Protein AF-A0AAD2FP08-F1 (afdb_monomer)

Solvent-accessible surface area (backbone atoms only — not comparable to full-atom values): 17190 Å² total; per-residue (Å²): 132,60,76,60,66,92,88,64,50,78,71,54,50,56,54,50,53,45,33,55,63,68,29,86,57,51,94,76,68,94,72,72,86,69,57,79,75,54,50,56,55,57,52,51,64,57,52,68,49,68,78,62,69,84,45,69,68,59,55,55,53,50,50,55,50,42,49,53,53,25,52,49,50,19,44,52,37,42,45,56,58,40,49,77,70,70,50,53,68,72,58,42,53,48,38,65,74,67,24,44,58,52,52,47,52,53,50,36,51,51,37,53,52,49,52,53,50,50,36,51,54,41,37,66,77,48,70,88,46,61,82,91,23,74,29,45,50,49,48,50,56,54,49,51,55,52,48,50,47,54,75,72,33,93,43,71,69,53,30,52,53,50,52,31,51,53,39,52,52,37,53,74,54,70,64,65,50,70,68,51,54,48,54,50,49,50,54,51,47,49,54,51,47,55,61,54,58,72,71,68,82,79,88,80,90,80,85,86,86,81,85,89,80,93,82,74,77,57,82,80,44,54,11,86,42,48,64,40,51,68,66,28,61,76,67,74,40,61,38,44,54,85,54,35,97,50,52,94,47,55,50,72,55,19,38,54,48,49,55,52,42,54,50,52,41,69,76,39,77,86,57,58,65,70,58,47,48,52,56,54,52,58,68,65,74,50,79,84,80,79,90,129

Secondary structure (DSSP, 8-state):
--SS-TT--HHHHHHHHHHHH--TTSSS--SS---HHHHHHHHHHHHGGGGSTT-HHHHHHHHHHHHHHHHHHHHHHHHHHHHTTT--HHHHHHHHHH-HHHHHHHHHHHHHHHHHHHHHHHHHHTTT-STT-HHHHHHHHHHHHHHHHHHT-SSHHHHHHHHHHHHHHHHHTTT--HHHHHHHHHHHHHHHHHHHHTT------------------TTSSPPTTT--SHHHHHTT--SSSSS-TTTTS-HHHHHHHHHHHHHHHHH-TTS-HHHHHHHHHHHHHS------

Radius of gyration: 32.31 Å; Cα contacts (8 Å, |Δi|>4): 193; chains: 1; bounding box: 76×58×92 Å

pLDDT: mean 72.29, std 19.3, range [31.36, 96.44]

Structure (mmCIF, N/CA/C/O backbone):
data_AF-A0AAD2FP08-F1
#
_entry.id   AF-A0AAD2FP08-F1
#
loop_
_atom_site.group_PDB
_atom_site.id
_atom_site.type_symbol
_atom_site.label_atom_id
_atom_site.label_alt_id
_atom_site.label_comp_id
_atom_site.label_asym_id
_atom_site.label_entity_id
_atom_site.label_seq_id
_atom_site.pdbx_PDB_ins_code
_atom_site.Cartn_x
_atom_site.Cartn_y
_atom_site.Cartn_z
_atom_site.occupancy
_atom_site.B_iso_or_equiv
_atom_site.auth_seq_id
_atom_site.auth_comp_id
_atom_site.auth_asym_id
_atom_site.auth_atom_id
_atom_site.pdbx_PDB_model_num
ATOM 1 N N . MET A 1 1 ? -22.232 -7.309 9.998 1.00 49.59 1 MET A N 1
ATOM 2 C CA . MET A 1 1 ? -20.976 -7.385 10.774 1.00 49.59 1 MET A CA 1
ATOM 3 C C . MET A 1 1 ? -20.927 -6.149 11.651 1.00 49.59 1 MET A C 1
ATOM 5 O O . MET A 1 1 ? -20.941 -5.054 11.101 1.00 49.59 1 MET A O 1
ATOM 9 N N . ALA A 1 2 ? -21.022 -6.311 12.971 1.00 55.03 2 ALA A N 1
ATOM 10 C CA . ALA A 1 2 ? -21.074 -5.177 13.888 1.00 55.03 2 ALA A CA 1
ATOM 11 C C . ALA A 1 2 ? -19.715 -4.460 13.910 1.00 55.03 2 ALA A C 1
ATOM 13 O O . ALA A 1 2 ? -18.667 -5.105 13.915 1.00 55.03 2 ALA A O 1
ATOM 14 N N . LEU A 1 3 ? -19.735 -3.127 13.855 1.00 63.62 3 LEU A N 1
ATOM 15 C CA . LEU A 1 3 ? -18.518 -2.310 13.871 1.00 63.62 3 LEU A CA 1
ATOM 16 C C . LEU A 1 3 ? -17.869 -2.276 15.266 1.00 63.62 3 LEU A C 1
ATOM 18 O O . LEU A 1 3 ? -16.660 -2.103 15.355 1.00 63.62 3 LEU A O 1
ATOM 22 N N . GLY A 1 4 ? -18.649 -2.500 16.324 1.00 66.88 4 GLY A N 1
ATOM 23 C CA . GLY A 1 4 ? -18.201 -2.605 17.712 1.00 66.88 4 GLY A CA 1
ATOM 24 C C . GLY A 1 4 ? -18.914 -3.747 18.451 1.00 66.88 4 GLY A C 1
ATOM 25 O O . GLY A 1 4 ? -19.866 -4.309 17.900 1.00 66.88 4 GLY A O 1
ATOM 26 N N . PRO A 1 5 ? -18.469 -4.099 19.671 1.00 72.12 5 PRO A N 1
ATOM 27 C CA . PRO A 1 5 ? -19.163 -5.047 20.542 1.00 72.12 5 PRO A CA 1
ATOM 28 C C . PRO A 1 5 ? -20.600 -4.594 20.851 1.00 72.12 5 PRO A C 1
ATOM 30 O O . PRO A 1 5 ? -20.913 -3.399 20.822 1.00 72.12 5 PRO A O 1
ATOM 33 N N . GLU A 1 6 ? -21.485 -5.549 21.144 1.00 74.88 6 GLU A N 1
ATOM 34 C CA . GLU A 1 6 ? -22.877 -5.254 21.508 1.00 74.88 6 GLU A CA 1
ATOM 35 C C . GLU A 1 6 ? -22.941 -4.290 22.705 1.00 74.88 6 GLU A C 1
ATOM 37 O O . GLU A 1 6 ? -22.195 -4.421 23.673 1.00 74.88 6 GLU A O 1
ATOM 42 N N . GLY A 1 7 ? -23.810 -3.278 22.614 1.00 75.81 7 GLY A N 1
ATOM 43 C CA . GLY A 1 7 ? -23.961 -2.249 23.648 1.00 75.81 7 GLY A CA 1
ATOM 44 C C . GLY A 1 7 ? -22.929 -1.114 23.611 1.00 75.81 7 GLY A C 1
ATOM 45 O O . GLY A 1 7 ? -22.993 -0.230 24.462 1.00 75.81 7 GLY A O 1
ATOM 46 N N . LEU A 1 8 ? -22.001 -1.087 22.643 1.00 78.81 8 LEU A N 1
ATOM 47 C CA . LEU A 1 8 ? -21.046 0.018 22.519 1.00 78.81 8 LEU A CA 1
ATOM 48 C C . LEU A 1 8 ? -21.751 1.324 22.130 1.00 78.81 8 LEU A C 1
ATOM 50 O O . LEU A 1 8 ? -22.369 1.427 21.067 1.00 78.81 8 LEU A O 1
ATOM 54 N N . HIS A 1 9 ? -21.605 2.350 22.967 1.00 77.25 9 HIS A N 1
ATOM 55 C CA . HIS A 1 9 ? -22.127 3.673 22.661 1.00 77.25 9 HIS A CA 1
ATOM 56 C C . HIS A 1 9 ? -21.369 4.287 21.473 1.00 77.25 9 HIS A C 1
ATOM 58 O O . HIS A 1 9 ? -20.158 4.123 21.320 1.00 77.25 9 HIS A O 1
ATOM 64 N N . SER A 1 10 ? -22.056 5.076 20.645 1.00 70.81 10 SER A N 1
ATOM 65 C CA . SER A 1 10 ? -21.459 5.744 19.471 1.00 70.81 10 SER A CA 1
ATOM 66 C C . SER A 1 10 ? -20.221 6.600 19.793 1.00 70.81 10 SER A C 1
ATOM 68 O O . SER A 1 10 ? -19.321 6.735 18.966 1.00 70.81 10 SER A O 1
ATOM 70 N N . ARG A 1 11 ? -20.148 7.156 21.008 1.00 71.19 11 ARG A N 1
ATOM 71 C CA . ARG A 1 11 ? -18.998 7.926 21.498 1.00 71.19 11 ARG A CA 1
ATOM 72 C C . ARG A 1 11 ? -17.787 7.033 21.778 1.00 71.19 11 ARG A C 1
ATOM 74 O O . ARG A 1 11 ? -16.675 7.375 21.385 1.00 71.19 11 ARG A O 1
ATOM 81 N N . ASP A 1 12 ? -18.019 5.870 22.375 1.00 78.00 12 ASP A N 1
ATOM 82 C CA . ASP A 1 12 ? -16.984 4.882 22.686 1.00 78.00 12 ASP A CA 1
ATOM 83 C C . ASP A 1 12 ? -16.412 4.236 21.422 1.00 78.00 12 ASP A C 1
ATOM 85 O O . ASP A 1 12 ? -15.244 3.862 21.385 1.00 78.00 12 ASP A O 1
ATOM 89 N N . PHE A 1 13 ? -17.193 4.188 20.340 1.00 77.88 13 PHE A N 1
ATOM 90 C CA . PHE A 1 13 ? -16.713 3.722 19.042 1.00 77.88 13 PHE A CA 1
ATOM 91 C C . PHE A 1 13 ? -15.532 4.542 18.508 1.00 77.88 13 PHE A C 1
ATOM 93 O O . PHE A 1 13 ? -14.581 3.983 17.966 1.00 77.88 13 PHE A O 1
ATOM 100 N N . THR A 1 14 ? -15.548 5.864 18.692 1.00 75.06 14 THR A N 1
ATOM 101 C CA . THR A 1 14 ? -14.442 6.719 18.231 1.00 75.06 14 THR A CA 1
ATOM 102 C C . THR A 1 14 ? -13.163 6.434 19.015 1.00 75.06 14 THR A C 1
ATOM 104 O O . THR A 1 14 ? -12.086 6.346 18.431 1.00 75.06 14 THR A O 1
ATOM 107 N N . GLU A 1 15 ? -13.274 6.238 20.327 1.00 77.50 15 GLU A N 1
ATOM 108 C CA . GLU A 1 15 ? -12.129 5.912 21.177 1.00 77.50 15 GLU A CA 1
ATOM 109 C C . GLU A 1 15 ? -11.595 4.497 20.912 1.00 77.50 15 GLU A C 1
ATOM 111 O O . GLU A 1 15 ? -10.382 4.305 20.871 1.00 77.50 15 GLU A O 1
ATOM 116 N N . LEU A 1 16 ? -12.477 3.533 20.632 1.00 77.06 16 LEU A N 1
ATOM 117 C CA . LEU A 1 16 ? -12.102 2.180 20.216 1.00 77.06 16 LEU A CA 1
ATOM 118 C C . LEU A 1 16 ? -11.332 2.189 18.889 1.00 77.06 16 LEU A C 1
ATOM 120 O O . LEU A 1 16 ? -10.319 1.506 18.749 1.00 77.06 16 LEU A O 1
ATOM 124 N N . MET A 1 17 ? -11.773 3.000 17.923 1.00 75.62 17 MET A N 1
ATOM 125 C CA . MET A 1 17 ? -11.050 3.207 16.665 1.00 75.62 17 MET A CA 1
ATOM 126 C C . MET A 1 17 ? -9.678 3.842 16.896 1.00 75.62 17 MET A C 1
ATOM 128 O O . MET A 1 17 ? -8.709 3.460 16.245 1.00 75.62 17 MET A O 1
ATOM 132 N N . VAL A 1 18 ? -9.573 4.806 17.816 1.00 74.50 18 VAL A N 1
ATOM 133 C CA . VAL A 1 18 ? -8.280 5.397 18.178 1.00 74.50 18 VAL A CA 1
ATOM 134 C C . VAL A 1 18 ? -7.377 4.338 18.801 1.00 74.50 18 VAL A C 1
ATOM 136 O O . VAL A 1 18 ? -6.263 4.186 18.320 1.00 74.50 18 VAL A O 1
ATOM 139 N N . ALA A 1 19 ? -7.860 3.560 19.770 1.00 70.12 19 ALA A N 1
ATOM 140 C CA . ALA A 1 19 ? -7.105 2.484 20.415 1.00 70.12 19 ALA A CA 1
ATOM 141 C C . ALA A 1 19 ? -6.605 1.429 19.411 1.00 70.12 19 ALA A C 1
ATOM 143 O O . ALA A 1 19 ? -5.443 1.032 19.450 1.00 70.12 19 ALA A O 1
ATOM 144 N N . ALA A 1 20 ? -7.451 1.033 18.456 1.00 63.69 20 ALA A N 1
ATOM 145 C CA . ALA A 1 20 ? -7.097 0.046 17.438 1.00 63.69 20 ALA A CA 1
ATOM 146 C C . ALA A 1 20 ? -6.087 0.567 16.394 1.00 63.69 20 ALA A C 1
ATOM 148 O O . ALA A 1 20 ? -5.365 -0.212 15.776 1.00 63.69 20 ALA A O 1
ATOM 149 N N . VAL A 1 21 ? -6.044 1.882 16.162 1.00 64.25 21 VAL A N 1
ATOM 150 C CA . VAL A 1 21 ? -5.208 2.503 15.117 1.00 64.25 21 VAL A CA 1
ATOM 151 C C . VAL A 1 21 ? -3.991 3.233 15.707 1.00 64.25 21 VAL A C 1
ATOM 153 O O . VAL A 1 21 ? -3.075 3.592 14.969 1.00 64.25 21 VAL A O 1
ATOM 156 N N . ASP A 1 22 ? -3.914 3.423 17.030 1.00 59.22 22 ASP A N 1
ATOM 157 C CA . ASP A 1 22 ? -2.775 4.031 17.739 1.00 59.22 22 ASP A CA 1
ATOM 158 C C . ASP A 1 22 ? -1.619 3.055 17.953 1.00 59.22 22 ASP A C 1
ATOM 160 O O . ASP A 1 22 ? -1.048 2.927 19.031 1.00 59.22 22 ASP A O 1
ATOM 164 N N . VAL A 1 23 ? -1.256 2.350 16.890 1.00 51.97 23 VAL A N 1
ATOM 165 C CA . VAL A 1 23 ? -0.133 1.430 16.901 1.00 51.97 23 VAL A CA 1
ATOM 166 C C . VAL A 1 23 ? 1.106 2.192 16.425 1.00 51.97 23 VAL A C 1
ATOM 168 O O . VAL A 1 23 ? 1.172 2.569 15.251 1.00 51.97 23 VAL A O 1
ATOM 171 N N . PRO A 1 24 ? 2.140 2.383 17.271 1.00 44.47 24 PRO A N 1
ATOM 172 C CA . PRO A 1 24 ? 3.374 3.093 16.908 1.00 44.47 24 PRO A CA 1
ATOM 173 C C . PRO A 1 24 ? 4.129 2.493 15.710 1.00 44.47 24 PRO A C 1
ATOM 175 O O . PRO A 1 24 ? 5.087 3.098 15.231 1.00 44.47 24 PRO A O 1
ATOM 178 N N . ALA A 1 25 ? 3.736 1.294 15.284 1.00 41.12 25 ALA A N 1
ATOM 179 C CA . ALA A 1 25 ? 4.364 0.472 14.263 1.00 41.12 25 ALA A CA 1
ATOM 180 C C . ALA A 1 25 ? 3.552 0.364 12.956 1.00 41.12 25 ALA A C 1
ATOM 182 O O . ALA A 1 25 ? 4.013 -0.297 12.028 1.00 41.12 25 ALA A O 1
ATOM 183 N N . LEU A 1 26 ? 2.389 1.022 12.832 1.00 44.06 26 LEU A N 1
ATOM 184 C CA . LEU A 1 26 ? 1.810 1.227 11.501 1.00 44.06 26 LEU A CA 1
ATOM 185 C C . LEU A 1 26 ? 2.727 2.193 10.724 1.00 44.06 26 LEU A C 1
ATOM 187 O O . LEU A 1 26 ? 3.122 3.226 11.280 1.00 44.06 26 LEU A O 1
ATOM 191 N N . PRO A 1 27 ? 3.124 1.872 9.477 1.00 44.16 27 PRO A N 1
ATOM 192 C CA . PRO A 1 27 ? 3.973 2.758 8.689 1.00 44.16 27 PRO A CA 1
ATOM 193 C C . PRO A 1 27 ? 3.318 4.145 8.583 1.00 44.16 27 PRO A C 1
ATOM 195 O O . PRO A 1 27 ? 2.178 4.270 8.149 1.00 44.16 27 PRO A O 1
ATOM 198 N N . GLY A 1 28 ? 4.037 5.184 9.029 1.00 43.19 28 GLY A N 1
ATOM 199 C CA . GLY A 1 28 ? 3.557 6.573 9.023 1.00 43.19 28 GLY A CA 1
ATOM 200 C C . GLY A 1 28 ? 3.177 7.153 10.392 1.00 43.19 28 GLY A C 1
ATOM 201 O O . GLY A 1 28 ? 2.099 7.731 10.530 1.00 43.19 28 GLY A O 1
ATOM 202 N N . LYS A 1 29 ? 4.065 7.065 11.399 1.00 36.72 29 LYS A N 1
ATOM 203 C CA . LYS A 1 29 ? 3.864 7.699 12.720 1.00 36.72 29 LYS A CA 1
ATOM 204 C C . LYS A 1 29 ? 3.327 9.135 12.610 1.00 36.72 29 LYS A C 1
ATOM 206 O O . LYS A 1 29 ? 3.888 9.980 11.914 1.00 36.72 29 LYS A O 1
ATOM 211 N N . TRP A 1 30 ? 2.269 9.402 13.374 1.00 41.25 30 TRP A N 1
ATOM 212 C CA . TRP A 1 30 ? 1.688 10.718 13.650 1.00 41.25 30 TRP A CA 1
ATOM 213 C C . TRP A 1 30 ? 2.367 11.355 14.874 1.00 41.25 30 TRP A C 1
ATOM 215 O O . TRP A 1 30 ? 1.731 11.574 15.902 1.00 41.25 30 TRP A O 1
ATOM 225 N N . LYS A 1 31 ? 3.676 11.618 14.810 1.00 33.59 31 LYS A N 1
ATOM 226 C CA . LYS A 1 31 ? 4.330 12.505 15.784 1.00 33.59 31 LYS A CA 1
ATOM 227 C C . LYS A 1 31 ? 4.893 13.704 15.041 1.00 33.59 31 LYS A C 1
ATOM 229 O O . LYS A 1 31 ? 5.908 13.563 14.375 1.00 33.59 31 LYS A O 1
ATOM 234 N N . GLY A 1 32 ? 4.209 14.839 15.182 1.00 37.97 32 GLY A N 1
ATOM 235 C CA . GLY A 1 32 ? 4.538 16.092 14.510 1.00 37.97 32 GLY A CA 1
ATOM 236 C C . GLY A 1 32 ? 4.205 16.028 13.024 1.00 37.97 32 GLY A C 1
ATOM 237 O O . GLY A 1 32 ? 4.676 15.148 12.312 1.00 37.97 32 GLY A O 1
ATOM 238 N N . SER A 1 33 ? 3.366 16.941 12.547 1.00 33.28 33 SER A N 1
ATOM 239 C CA . SER A 1 33 ? 3.313 17.215 11.113 1.00 33.28 33 SER A CA 1
ATOM 240 C C . SER A 1 33 ? 4.663 17.844 10.752 1.00 33.28 33 SER A C 1
ATOM 242 O O . SER A 1 33 ? 4.949 18.916 11.291 1.00 33.28 33 SER A O 1
ATOM 244 N N . PRO A 1 34 ? 5.524 17.215 9.932 1.00 35.88 34 PRO A N 1
ATOM 245 C CA . PRO A 1 34 ? 6.735 17.879 9.479 1.00 35.88 34 PRO A CA 1
ATOM 246 C C . PRO A 1 34 ? 6.308 19.012 8.546 1.00 35.88 34 PRO A C 1
ATOM 248 O O . PRO A 1 34 ? 5.399 18.841 7.728 1.00 35.88 34 PRO A O 1
ATOM 251 N N . SER A 1 35 ? 6.932 20.180 8.675 1.00 37.88 35 SER A N 1
ATOM 252 C CA . SER A 1 35 ? 6.841 21.209 7.642 1.00 37.88 35 SER A CA 1
ATOM 253 C C . SER A 1 35 ? 7.408 20.649 6.331 1.00 37.88 35 SER A C 1
ATOM 255 O O . SER A 1 35 ? 8.280 19.779 6.355 1.00 37.88 35 SER A O 1
ATOM 257 N N . GLY A 1 36 ? 6.913 21.130 5.183 1.00 35.31 36 GLY A N 1
ATOM 258 C CA . GLY A 1 36 ? 7.247 20.596 3.850 1.00 35.31 36 GLY A CA 1
ATOM 259 C C . GLY A 1 36 ? 8.748 20.439 3.568 1.00 35.31 36 GLY A C 1
ATOM 260 O O . GLY A 1 36 ? 9.134 19.548 2.827 1.00 35.31 36 GLY A O 1
ATOM 261 N N . HIS A 1 37 ? 9.596 21.217 4.243 1.00 32.97 37 HIS A N 1
ATOM 262 C CA . HIS A 1 37 ? 11.053 21.170 4.112 1.00 32.97 37 HIS A CA 1
ATOM 263 C C . HIS A 1 37 ? 11.734 19.999 4.858 1.00 32.97 37 HIS A C 1
ATOM 265 O O . HIS A 1 37 ? 12.830 19.599 4.489 1.00 32.97 37 HIS A O 1
ATOM 271 N N . GLN A 1 38 ? 11.103 19.424 5.892 1.00 32.94 38 GLN A N 1
ATOM 272 C CA . GLN A 1 38 ? 11.616 18.245 6.623 1.00 32.94 38 GLN A CA 1
ATOM 273 C C . GLN A 1 38 ? 11.230 16.913 5.955 1.00 32.94 38 GLN A C 1
ATOM 275 O O . GLN A 1 38 ? 11.797 15.861 6.267 1.00 32.94 38 GLN A O 1
ATOM 280 N N . LEU A 1 39 ? 10.244 16.943 5.052 1.00 40.50 39 LEU A N 1
ATOM 281 C CA . LEU A 1 39 ? 9.749 15.778 4.315 1.00 40.50 39 LEU A CA 1
ATOM 282 C C . LEU A 1 39 ? 10.736 15.322 3.237 1.00 40.50 39 LEU A C 1
ATOM 284 O O . LEU A 1 39 ? 10.993 14.123 3.147 1.00 40.50 39 LEU A O 1
ATOM 288 N N . GLU A 1 40 ? 11.336 16.255 2.495 1.00 35.97 40 GLU A N 1
ATOM 289 C CA . GLU A 1 40 ? 12.374 15.934 1.505 1.00 35.97 40 GLU A CA 1
ATOM 290 C C . GLU A 1 40 ? 13.601 15.318 2.178 1.00 35.97 40 GLU A C 1
ATOM 292 O O . GLU A 1 40 ? 14.056 14.252 1.775 1.00 35.97 40 GLU A O 1
ATOM 297 N N . GLU A 1 41 ? 14.069 15.903 3.280 1.00 32.75 41 GLU A N 1
ATOM 298 C CA . GLU A 1 41 ? 15.268 15.426 3.970 1.00 32.75 41 GLU A CA 1
ATOM 299 C C . GLU A 1 41 ? 15.058 14.033 4.593 1.00 32.75 41 GLU A C 1
ATOM 301 O O . GLU A 1 41 ? 15.937 13.183 4.509 1.00 32.75 41 GLU A O 1
ATOM 306 N N . THR A 1 42 ? 13.871 13.723 5.133 1.00 40.50 42 THR A N 1
ATOM 307 C CA . THR A 1 42 ? 13.583 12.409 5.751 1.00 40.50 42 THR A CA 1
ATOM 308 C C . THR A 1 42 ? 13.369 11.293 4.720 1.00 40.50 42 THR A C 1
ATOM 310 O O . THR A 1 42 ? 13.699 10.133 4.987 1.00 40.50 42 THR A O 1
ATOM 313 N N . VAL A 1 43 ? 12.801 11.617 3.554 1.00 39.34 43 VAL A N 1
ATOM 314 C CA . VAL A 1 43 ? 12.620 10.665 2.446 1.00 39.34 43 VAL A CA 1
ATOM 315 C C . VAL A 1 43 ? 13.959 10.405 1.752 1.00 39.34 43 VAL A C 1
ATOM 317 O O . VAL A 1 43 ? 14.312 9.244 1.555 1.00 39.34 43 VAL A O 1
ATOM 320 N N . LEU A 1 44 ? 14.758 11.449 1.509 1.00 34.75 44 LEU A N 1
ATOM 321 C CA . LEU A 1 44 ? 16.100 11.338 0.927 1.00 34.75 44 LEU A CA 1
ATOM 322 C C . LEU A 1 44 ? 17.089 10.629 1.870 1.00 34.75 44 LEU A C 1
ATOM 324 O O . LEU A 1 44 ? 17.795 9.724 1.436 1.00 34.75 44 LEU A O 1
ATOM 328 N N . SER A 1 45 ? 17.045 10.902 3.181 1.00 37.47 45 SER A N 1
ATOM 329 C CA . SER A 1 45 ? 17.856 10.178 4.185 1.00 37.47 45 SER A CA 1
ATOM 330 C C . SER A 1 45 ? 17.533 8.680 4.252 1.00 37.47 45 SER A C 1
ATOM 332 O O . SER A 1 45 ? 18.362 7.870 4.660 1.00 37.47 45 SER A O 1
ATOM 334 N N . ARG A 1 46 ? 16.301 8.290 3.895 1.00 40.19 46 ARG A N 1
ATOM 335 C CA . ARG A 1 46 ? 15.873 6.883 3.833 1.00 40.19 46 ARG A CA 1
ATOM 336 C C . ARG A 1 46 ? 16.139 6.241 2.472 1.00 40.19 46 ARG A C 1
ATOM 338 O O . ARG A 1 46 ? 16.222 5.017 2.412 1.00 40.19 46 ARG A O 1
ATOM 345 N N . LEU A 1 47 ? 16.307 7.039 1.420 1.00 37.72 47 LEU A N 1
ATOM 346 C CA . LEU A 1 47 ? 16.762 6.599 0.101 1.00 37.72 47 LEU A CA 1
ATOM 347 C C . LEU A 1 47 ? 18.280 6.368 0.063 1.00 37.72 47 LEU A C 1
ATOM 349 O O . LEU A 1 47 ? 18.715 5.452 -0.625 1.00 37.72 47 LEU A O 1
ATOM 353 N N . ASP A 1 48 ? 19.076 7.058 0.885 1.00 32.94 48 ASP A N 1
ATOM 354 C CA . ASP A 1 48 ? 20.508 6.739 1.067 1.00 32.94 48 ASP A CA 1
ATOM 355 C C . ASP A 1 48 ? 20.747 5.355 1.706 1.00 32.94 48 ASP A C 1
ATOM 357 O O . ASP A 1 48 ? 21.808 4.749 1.541 1.00 32.94 48 ASP A O 1
ATOM 361 N N . ALA A 1 49 ? 19.723 4.764 2.333 1.00 37.59 49 ALA A N 1
ATOM 362 C CA . ALA A 1 49 ? 19.746 3.359 2.741 1.00 37.59 49 ALA A CA 1
ATOM 363 C C . ALA A 1 49 ? 19.662 2.379 1.548 1.00 37.59 49 ALA A C 1
ATOM 365 O O . ALA A 1 49 ? 19.707 1.167 1.755 1.00 37.59 49 ALA A O 1
ATOM 366 N N . SER A 1 50 ? 19.576 2.863 0.298 1.00 41.94 50 SER A N 1
ATOM 367 C CA . SER A 1 50 ? 19.565 2.056 -0.934 1.00 41.94 50 SER A CA 1
ATOM 368 C C . SER A 1 50 ? 20.818 1.180 -1.110 1.00 41.94 50 SER A C 1
ATOM 370 O O . SER A 1 50 ? 20.774 0.237 -1.900 1.00 41.94 50 SER A O 1
ATOM 372 N N . GLN A 1 51 ? 21.908 1.417 -0.367 1.00 39.28 51 GLN A N 1
ATOM 373 C CA . GLN A 1 51 ? 23.069 0.514 -0.329 1.00 39.28 51 GLN A CA 1
ATOM 374 C C . GLN A 1 51 ? 22.898 -0.708 0.600 1.00 39.28 51 GLN A C 1
ATOM 376 O O . GLN A 1 51 ? 23.633 -1.682 0.447 1.00 39.28 51 GLN A O 1
ATOM 381 N N . GLU A 1 52 ? 21.919 -0.725 1.514 1.00 39.62 52 GLU A N 1
ATOM 382 C CA . GLU A 1 52 ? 21.743 -1.806 2.505 1.00 39.62 52 GLU A CA 1
ATOM 383 C C . GLU A 1 52 ? 20.670 -2.851 2.145 1.00 39.62 52 GLU A C 1
ATOM 385 O O . GLU A 1 52 ? 20.536 -3.871 2.827 1.00 39.62 52 GLU A O 1
ATOM 390 N N . TRP A 1 53 ? 19.956 -2.687 1.026 1.00 44.41 53 TRP A N 1
ATOM 391 C CA . TRP A 1 53 ? 18.913 -3.630 0.577 1.00 44.41 53 TRP A CA 1
ATOM 392 C C . TRP A 1 53 ? 19.452 -5.020 0.177 1.00 44.41 53 TRP A C 1
ATOM 394 O O . TRP A 1 53 ? 18.679 -5.941 -0.087 1.00 44.41 53 TRP A O 1
ATOM 404 N N . GLY A 1 54 ? 20.776 -5.216 0.212 1.00 38.06 54 GLY A N 1
ATOM 405 C CA . GLY A 1 54 ? 21.458 -6.495 -0.005 1.00 38.06 54 GLY A CA 1
ATOM 406 C C . GLY A 1 54 ? 21.191 -7.581 1.050 1.00 38.06 54 GLY A C 1
ATOM 407 O O . GLY A 1 54 ? 21.657 -8.706 0.883 1.00 38.06 54 GLY A O 1
ATOM 408 N N . ARG A 1 55 ? 20.422 -7.307 2.115 1.00 44.03 55 ARG A N 1
ATOM 409 C CA . ARG A 1 55 ? 20.065 -8.297 3.151 1.00 44.03 55 ARG A CA 1
ATOM 410 C C . ARG A 1 55 ? 18.573 -8.625 3.147 1.00 44.03 55 ARG A C 1
ATOM 412 O O . ARG A 1 55 ? 17.842 -8.389 4.103 1.00 44.03 55 ARG A O 1
ATOM 419 N N . SER A 1 56 ? 18.115 -9.246 2.059 1.00 44.59 56 SER A N 1
ATOM 420 C CA . SER A 1 56 ? 16.708 -9.639 1.858 1.00 44.59 56 SER A CA 1
ATOM 421 C C . SER A 1 56 ? 16.117 -10.549 2.952 1.00 44.59 56 SER A C 1
ATOM 423 O O . SER A 1 56 ? 14.892 -10.614 3.072 1.00 44.59 56 SER A O 1
ATOM 425 N N . ALA A 1 57 ? 16.942 -11.254 3.733 1.00 40.12 57 ALA A N 1
ATOM 426 C CA . ALA A 1 57 ? 16.489 -12.072 4.862 1.00 40.12 57 ALA A CA 1
ATOM 427 C C . ALA A 1 57 ? 16.237 -11.241 6.139 1.00 40.12 57 ALA A C 1
ATOM 429 O O . ALA A 1 57 ? 15.298 -11.523 6.882 1.00 40.12 57 ALA A O 1
ATOM 4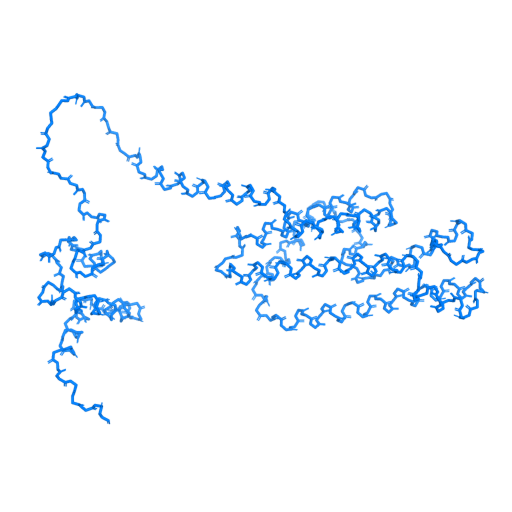30 N N . GLU A 1 58 ? 17.017 -10.179 6.366 1.00 44.12 58 GLU A N 1
ATOM 431 C CA . GLU A 1 58 ? 16.878 -9.303 7.539 1.00 44.12 58 GLU A CA 1
ATOM 432 C C . GLU A 1 58 ? 15.648 -8.387 7.422 1.00 44.12 58 GLU A C 1
ATOM 434 O O . GLU A 1 58 ? 14.966 -8.143 8.416 1.00 44.12 58 GLU A O 1
ATOM 439 N N . ILE A 1 59 ? 15.295 -7.953 6.205 1.00 51.78 59 ILE A N 1
ATOM 440 C CA . ILE A 1 59 ? 14.102 -7.124 5.949 1.00 51.78 59 ILE A CA 1
ATOM 441 C C . ILE A 1 59 ? 12.807 -7.918 6.189 1.00 51.78 59 ILE A C 1
ATOM 443 O O . ILE A 1 59 ? 11.874 -7.403 6.805 1.00 51.78 59 ILE A O 1
ATOM 447 N N . GLY A 1 60 ? 12.753 -9.185 5.754 1.00 53.69 60 GLY A N 1
ATOM 448 C CA . GLY A 1 60 ? 11.603 -10.065 6.001 1.00 53.69 60 GLY A CA 1
ATOM 449 C C . GLY A 1 60 ? 11.3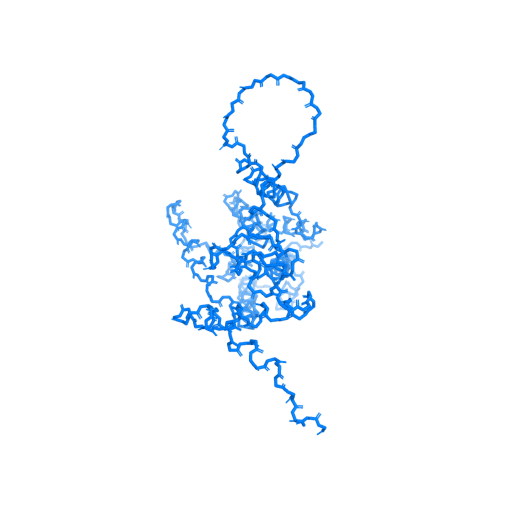86 -10.325 7.494 1.00 53.69 60 GLY A C 1
ATOM 450 O O . GLY A 1 60 ? 10.282 -10.144 8.003 1.00 53.69 60 GLY A O 1
ATOM 451 N N . TRP A 1 61 ? 12.465 -10.642 8.217 1.00 52.31 61 TRP A N 1
ATOM 452 C CA . TRP A 1 61 ? 12.430 -10.820 9.670 1.00 52.31 61 TRP A CA 1
ATOM 453 C C . TRP A 1 61 ? 12.046 -9.532 10.419 1.00 52.31 61 TRP A C 1
ATOM 455 O O . TRP A 1 61 ? 11.247 -9.568 11.358 1.00 52.31 61 TRP A O 1
ATOM 465 N N . GLY A 1 62 ? 12.560 -8.377 9.985 1.00 59.53 62 GLY A N 1
ATOM 466 C CA . GLY A 1 62 ? 12.212 -7.073 10.552 1.00 59.53 62 GLY A CA 1
ATOM 467 C C . GLY A 1 62 ? 10.734 -6.718 10.372 1.00 59.53 62 GLY A C 1
ATOM 468 O O . GLY A 1 62 ? 10.108 -6.203 11.301 1.00 59.53 62 GLY A O 1
ATOM 469 N N . LEU A 1 63 ? 10.155 -7.046 9.214 1.00 64.19 63 LEU A N 1
ATOM 470 C CA . LEU A 1 63 ? 8.748 -6.798 8.905 1.00 64.19 63 LEU A CA 1
ATOM 471 C C . LEU A 1 63 ? 7.809 -7.678 9.744 1.00 64.19 63 LEU A C 1
ATOM 473 O O . LEU A 1 63 ? 6.841 -7.165 10.306 1.00 64.19 63 LEU A O 1
ATOM 477 N N . ASP A 1 64 ? 8.125 -8.964 9.907 1.00 67.00 64 ASP A N 1
ATOM 478 C CA . ASP A 1 64 ? 7.343 -9.883 10.745 1.00 67.00 64 ASP A CA 1
ATOM 479 C C . ASP A 1 64 ? 7.444 -9.548 12.240 1.00 67.00 64 ASP A C 1
ATOM 481 O O . ASP A 1 64 ? 6.458 -9.629 12.985 1.00 67.00 64 ASP A O 1
ATOM 485 N N . LYS A 1 65 ? 8.614 -9.092 12.698 1.00 70.56 65 LYS A N 1
ATOM 486 C CA . LYS A 1 65 ? 8.790 -8.592 14.066 1.00 70.56 65 LYS A CA 1
ATOM 487 C C . LYS A 1 65 ? 7.989 -7.309 14.300 1.00 70.56 65 LYS A C 1
ATOM 489 O O . LYS A 1 65 ? 7.304 -7.190 15.319 1.00 70.56 65 LYS A O 1
ATOM 494 N N . ALA A 1 66 ? 8.028 -6.373 13.349 1.00 69.31 66 ALA A N 1
ATOM 495 C CA . ALA A 1 66 ? 7.242 -5.142 13.403 1.00 69.31 66 ALA A CA 1
ATOM 496 C C . ALA A 1 66 ? 5.736 -5.439 13.403 1.00 69.31 66 ALA A C 1
ATOM 498 O O . ALA A 1 66 ? 5.011 -4.870 14.214 1.00 69.31 66 ALA A O 1
ATOM 499 N N . LYS A 1 67 ? 5.282 -6.385 12.573 1.00 76.81 67 LYS A N 1
ATOM 500 C CA . LYS A 1 67 ? 3.903 -6.891 12.533 1.00 76.81 67 LYS A CA 1
ATOM 501 C C . LYS A 1 67 ? 3.443 -7.431 13.884 1.00 76.81 67 LYS A C 1
ATOM 503 O O . LYS A 1 67 ? 2.394 -7.038 14.387 1.00 76.81 67 LYS A O 1
ATOM 508 N N . THR A 1 68 ? 4.233 -8.331 14.466 1.00 75.88 68 THR A N 1
ATOM 509 C CA . THR A 1 68 ? 3.902 -8.996 15.734 1.00 75.88 68 THR A CA 1
ATOM 510 C C . THR A 1 68 ? 3.789 -7.973 16.860 1.00 75.88 68 THR A C 1
ATOM 512 O O . THR A 1 68 ? 2.814 -7.971 17.605 1.00 75.88 68 THR A O 1
ATOM 515 N N . SER A 1 69 ? 4.738 -7.034 16.931 1.00 75.50 69 SER A N 1
ATOM 516 C CA . SER A 1 69 ? 4.685 -5.944 17.906 1.00 75.50 69 SER A CA 1
ATOM 517 C C . SER A 1 69 ? 3.501 -5.002 17.660 1.00 75.50 69 SER A C 1
ATOM 519 O O . SER A 1 69 ? 2.825 -4.607 18.607 1.00 75.50 69 SER A O 1
ATOM 521 N N . ALA A 1 70 ? 3.215 -4.668 16.399 1.00 75.94 70 ALA A N 1
ATOM 522 C CA . ALA A 1 70 ? 2.114 -3.792 16.020 1.00 75.94 70 ALA A CA 1
ATOM 523 C C . ALA A 1 70 ? 0.756 -4.349 16.472 1.00 75.94 70 ALA A C 1
ATOM 525 O O . ALA A 1 70 ? -0.001 -3.670 17.165 1.00 75.94 70 ALA A O 1
ATOM 526 N N . PHE A 1 71 ? 0.460 -5.596 16.109 1.00 83.69 71 PHE A N 1
ATOM 527 C CA . PHE A 1 71 ? -0.822 -6.217 16.430 1.00 83.69 71 PHE A CA 1
ATOM 528 C C . PHE A 1 71 ? -0.937 -6.644 17.891 1.00 83.69 71 PHE A C 1
ATOM 530 O O . PHE A 1 71 ? -2.033 -6.581 18.445 1.00 83.69 71 PHE A O 1
ATOM 537 N N . GLY A 1 72 ? 0.179 -6.989 18.540 1.00 80.94 72 GLY A N 1
ATOM 538 C CA . GLY A 1 72 ? 0.212 -7.176 19.990 1.00 80.94 72 GLY A CA 1
ATOM 539 C C . GLY A 1 72 ? -0.194 -5.897 20.724 1.00 80.94 72 GLY A C 1
ATOM 540 O O . GLY A 1 72 ? -1.112 -5.919 21.536 1.00 80.94 72 GLY A O 1
ATOM 541 N N . ASN A 1 73 ? 0.400 -4.754 20.361 1.00 81.06 73 ASN A N 1
ATOM 542 C CA . ASN A 1 73 ? 0.037 -3.462 20.951 1.00 81.06 73 ASN A CA 1
ATOM 543 C C . ASN A 1 73 ? -1.426 -3.085 20.673 1.00 81.06 73 ASN A C 1
ATOM 545 O O . ASN A 1 73 ? -2.112 -2.616 21.574 1.00 81.06 73 ASN A O 1
ATOM 549 N N . MET A 1 74 ? -1.916 -3.310 19.448 1.00 85.25 74 MET A N 1
ATOM 550 C CA . MET A 1 74 ? -3.324 -3.083 19.103 1.00 85.25 74 MET A CA 1
ATOM 551 C C . MET A 1 74 ? -4.268 -3.872 20.017 1.00 85.25 74 MET A C 1
ATOM 553 O O . MET A 1 74 ? -5.228 -3.305 20.534 1.00 85.25 74 MET A O 1
ATOM 557 N N . SER A 1 75 ? -3.982 -5.161 20.217 1.00 86.25 75 SER A N 1
ATOM 558 C CA . SER A 1 75 ? -4.809 -6.052 21.039 1.00 86.25 75 SER A CA 1
ATOM 559 C C . SER A 1 75 ? -4.815 -5.584 22.493 1.00 86.25 75 SER A C 1
ATOM 561 O O . SER A 1 75 ? -5.884 -5.347 23.041 1.00 86.25 75 SER A O 1
ATOM 563 N N . LEU A 1 76 ? -3.642 -5.264 23.054 1.00 85.50 76 LEU A N 1
ATOM 564 C CA . LEU A 1 76 ? -3.518 -4.718 24.411 1.00 85.50 76 LEU A CA 1
ATOM 565 C C . LEU A 1 76 ? -4.309 -3.414 24.612 1.00 85.50 76 LEU A C 1
ATOM 567 O O . LEU A 1 76 ? -4.929 -3.217 25.656 1.00 85.50 76 LEU A O 1
ATOM 571 N N . TYR A 1 77 ? -4.306 -2.506 23.629 1.00 85.25 77 TYR A N 1
ATOM 572 C CA . TYR A 1 77 ? -5.078 -1.263 23.724 1.00 85.25 77 TYR A CA 1
ATOM 573 C C . TYR A 1 77 ? -6.587 -1.503 23.663 1.00 85.25 77 TYR A C 1
ATOM 575 O O . TYR A 1 77 ? -7.335 -0.840 24.383 1.00 85.25 77 TYR A O 1
ATOM 583 N N . ILE A 1 78 ? -7.037 -2.437 22.823 1.00 86.25 78 ILE A N 1
ATOM 584 C CA . ILE A 1 78 ? -8.448 -2.826 22.726 1.00 86.25 78 ILE A CA 1
ATOM 585 C C . ILE A 1 78 ? -8.899 -3.512 24.020 1.00 86.25 78 ILE A C 1
ATOM 587 O O . ILE A 1 78 ? -9.926 -3.127 24.578 1.00 86.25 78 ILE A O 1
ATOM 591 N N . GLU A 1 79 ? -8.104 -4.451 24.534 1.00 89.25 79 GLU A N 1
ATOM 592 C CA . GLU A 1 79 ? -8.335 -5.137 25.807 1.00 89.25 79 GLU A CA 1
ATOM 593 C C . GLU A 1 79 ? -8.463 -4.134 26.952 1.00 89.25 79 GLU A C 1
ATOM 595 O O . GLU A 1 79 ? -9.487 -4.094 27.629 1.00 89.25 79 GLU A O 1
ATOM 600 N N . ALA A 1 80 ? -7.485 -3.237 27.113 1.00 86.38 80 ALA A N 1
ATOM 601 C CA . ALA A 1 80 ? -7.522 -2.208 28.149 1.00 86.38 80 ALA A CA 1
ATOM 602 C C . ALA A 1 80 ? -8.731 -1.265 28.000 1.00 86.38 80 ALA A C 1
ATOM 604 O O . ALA A 1 80 ? -9.350 -0.870 28.993 1.00 86.38 80 ALA A O 1
ATOM 605 N N . PHE A 1 81 ? -9.086 -0.900 26.763 1.00 89.19 81 PHE A N 1
ATOM 606 C CA . PHE A 1 81 ? -10.229 -0.038 26.470 1.00 89.19 81 PHE A CA 1
ATOM 607 C C . PHE A 1 81 ? -11.564 -0.683 26.862 1.00 89.19 81 PHE A C 1
ATOM 609 O O . PHE A 1 81 ? -12.420 -0.014 27.457 1.00 89.19 81 PHE A O 1
ATOM 616 N N . MET A 1 82 ? -11.744 -1.958 26.512 1.00 89.00 82 MET A N 1
ATOM 617 C CA . MET A 1 82 ? -12.972 -2.708 26.761 1.00 89.00 82 MET A CA 1
ATOM 618 C C . MET A 1 82 ? -13.076 -3.145 28.228 1.00 89.00 82 MET A C 1
ATOM 620 O O . MET A 1 82 ? -14.128 -2.959 28.840 1.00 89.00 82 MET A O 1
ATOM 624 N N . ALA A 1 83 ? -11.983 -3.600 28.842 1.00 89.75 83 ALA A N 1
ATOM 625 C CA . ALA A 1 83 ? -11.946 -3.954 30.262 1.00 89.75 83 ALA A CA 1
ATOM 626 C C . ALA A 1 83 ? -12.339 -2.763 31.152 1.00 89.75 83 ALA A C 1
ATOM 628 O O . ALA A 1 83 ? -13.159 -2.898 32.058 1.00 89.75 83 ALA A O 1
ATOM 629 N N . LYS A 1 84 ? -11.861 -1.549 30.834 1.00 90.88 84 LYS A N 1
ATOM 630 C CA . LYS A 1 84 ? -12.238 -0.313 31.551 1.00 90.88 84 LYS A CA 1
ATOM 631 C C . LYS A 1 84 ? -13.747 -0.020 31.519 1.00 90.88 84 LYS A C 1
ATOM 633 O O . LYS A 1 84 ? -14.247 0.737 32.349 1.00 90.88 84 LYS A O 1
ATOM 638 N N . ARG A 1 85 ? -14.472 -0.588 30.556 1.00 89.56 85 ARG A N 1
ATOM 639 C CA . ARG A 1 85 ? -15.923 -0.435 30.379 1.00 89.56 85 ARG A CA 1
ATOM 640 C C . ARG A 1 85 ? -16.716 -1.642 30.876 1.00 89.56 85 ARG A C 1
ATOM 642 O O . ARG A 1 85 ? -17.917 -1.702 30.640 1.00 89.56 85 ARG A O 1
ATOM 649 N N . ASN A 1 86 ? -16.066 -2.551 31.604 1.00 91.88 86 ASN A N 1
ATOM 650 C CA . ASN A 1 86 ? -16.659 -3.761 32.170 1.00 91.88 86 ASN A CA 1
ATOM 651 C C . ASN A 1 86 ? -17.241 -4.712 31.109 1.00 91.88 86 ASN A C 1
ATOM 653 O O . ASN A 1 86 ? -18.222 -5.407 31.372 1.00 91.88 86 ASN A O 1
ATOM 657 N N . TYR A 1 87 ? -16.657 -4.743 29.906 1.00 90.62 87 TYR A N 1
ATOM 658 C CA . TYR A 1 87 ? -16.913 -5.850 28.986 1.00 90.62 87 TYR A CA 1
ATOM 659 C C . TYR A 1 87 ? -16.327 -7.140 29.572 1.00 90.62 87 TYR A C 1
ATOM 661 O O . TYR A 1 87 ? -15.261 -7.106 30.181 1.00 90.62 87 TYR A O 1
ATOM 669 N N . LEU A 1 88 ? -17.032 -8.258 29.389 1.00 91.25 88 LEU A N 1
ATOM 670 C CA . LEU A 1 88 ? -16.560 -9.578 29.815 1.00 91.25 88 LEU A CA 1
ATOM 671 C C . LEU A 1 88 ? -15.357 -10.019 28.972 1.00 91.25 88 LEU A C 1
ATOM 673 O O . LEU A 1 88 ? -15.328 -9.734 27.772 1.00 91.25 88 LEU A O 1
ATOM 677 N N . ASP A 1 89 ? -14.415 -10.747 29.571 1.00 89.50 89 ASP A N 1
ATOM 678 C CA . ASP A 1 89 ? -13.181 -11.202 28.913 1.00 89.50 89 ASP A CA 1
ATOM 679 C C . ASP A 1 89 ? -13.466 -11.983 27.620 1.00 89.50 89 ASP A C 1
ATOM 681 O O . ASP A 1 89 ? -12.870 -11.720 26.582 1.00 89.50 89 ASP A O 1
ATOM 685 N N . ASP A 1 90 ? -14.483 -12.843 27.620 1.00 91.12 90 ASP A N 1
ATOM 686 C CA . ASP A 1 90 ? -14.937 -13.597 26.449 1.00 91.12 90 ASP A CA 1
ATOM 687 C C . ASP A 1 90 ? -15.467 -12.698 25.316 1.00 91.12 90 ASP A C 1
ATOM 689 O O . ASP A 1 90 ? -15.325 -13.024 24.136 1.00 91.12 90 ASP A O 1
ATOM 693 N N . LYS A 1 91 ? -16.026 -11.524 25.637 1.00 88.62 91 LYS A N 1
ATOM 694 C CA . LYS A 1 91 ? -16.419 -10.513 24.638 1.00 88.62 91 LYS A CA 1
ATOM 695 C C . LYS A 1 91 ? -15.235 -9.691 24.143 1.00 88.62 91 LYS A C 1
ATOM 697 O O . LYS A 1 91 ? -15.250 -9.250 22.992 1.00 88.62 91 LYS A O 1
ATOM 702 N N . ILE A 1 92 ? -14.240 -9.468 24.997 1.00 88.94 92 ILE A N 1
ATOM 703 C CA . ILE A 1 92 ? -12.986 -8.810 24.626 1.00 88.94 92 ILE A CA 1
ATOM 704 C C . ILE A 1 92 ? -12.226 -9.698 23.641 1.00 88.94 92 ILE A C 1
ATOM 706 O O . ILE A 1 92 ? -11.894 -9.239 22.548 1.00 88.94 92 ILE A O 1
ATOM 710 N N . ASP A 1 93 ? -12.055 -10.977 23.972 1.00 88.12 93 ASP A N 1
ATOM 711 C CA . ASP A 1 93 ? -11.404 -11.970 23.121 1.00 88.12 93 ASP A CA 1
ATOM 712 C C . ASP A 1 93 ? -12.123 -12.118 21.779 1.00 88.12 93 ASP A C 1
ATOM 714 O O . ASP A 1 93 ? -11.488 -12.092 20.720 1.00 88.12 93 ASP A O 1
ATOM 718 N N . ASP A 1 94 ? -13.456 -12.225 21.787 1.00 88.38 94 ASP A N 1
ATOM 719 C CA . ASP A 1 94 ? -14.233 -12.307 20.549 1.00 88.38 94 ASP A CA 1
ATOM 720 C C . ASP A 1 94 ? -14.016 -11.070 19.665 1.00 88.38 94 ASP A C 1
ATOM 722 O O . ASP A 1 94 ? -13.785 -11.187 18.458 1.00 88.38 94 ASP A O 1
ATOM 726 N N . TYR A 1 95 ? -13.991 -9.872 20.255 1.00 87.31 95 TYR A N 1
ATOM 727 C CA . TYR A 1 95 ? -13.753 -8.645 19.503 1.00 87.31 95 TYR A CA 1
ATOM 728 C C . TYR A 1 95 ? -12.305 -8.516 19.001 1.00 87.31 95 TYR A C 1
ATOM 730 O O . TYR A 1 95 ? -12.095 -8.115 17.853 1.00 87.31 95 TYR A O 1
ATOM 738 N N . CYS A 1 96 ? -11.303 -8.896 19.794 1.00 86.06 96 CYS A N 1
ATOM 739 C CA . CYS A 1 96 ? -9.904 -8.929 19.359 1.00 86.06 96 CYS A CA 1
ATOM 740 C C . CYS A 1 96 ? -9.688 -9.901 18.185 1.00 86.06 96 CYS A C 1
ATOM 742 O O . CYS A 1 96 ? -8.889 -9.622 17.292 1.00 86.06 96 CYS A O 1
ATOM 744 N N . ASN A 1 97 ? -10.437 -11.004 18.128 1.00 85.00 97 ASN A N 1
ATOM 745 C CA . ASN A 1 97 ? -10.309 -12.002 17.066 1.00 85.00 97 ASN A CA 1
ATOM 746 C C . ASN A 1 97 ? -11.171 -11.699 15.827 1.00 85.00 97 ASN A C 1
ATOM 748 O O . ASN A 1 97 ? -10.735 -11.897 14.689 1.00 85.00 97 ASN A O 1
ATOM 752 N N . GLN A 1 98 ? -12.402 -11.223 16.024 1.00 85.69 98 GLN A N 1
ATOM 753 C CA . GLN A 1 98 ? -13.420 -11.130 14.968 1.00 85.69 98 GLN A CA 1
ATOM 754 C C . GLN A 1 98 ? -13.897 -9.703 14.682 1.00 85.69 98 GLN A C 1
ATOM 756 O O . GLN A 1 98 ? -14.599 -9.474 13.688 1.00 85.69 98 GLN A O 1
ATOM 761 N N . GLY A 1 99 ? -13.492 -8.734 15.503 1.00 87.81 99 GLY A N 1
ATOM 762 C CA . GLY A 1 99 ? -13.906 -7.342 15.405 1.00 87.81 99 GLY A CA 1
ATOM 763 C C . GLY A 1 99 ? -13.647 -6.756 14.020 1.00 87.81 99 GLY A C 1
ATOM 764 O O . GLY A 1 99 ? -12.585 -6.938 13.417 1.00 87.81 99 GLY A O 1
ATOM 765 N N . ALA A 1 100 ? -14.631 -6.023 13.492 1.00 86.38 100 ALA A N 1
ATOM 766 C CA . ALA A 1 100 ? -14.555 -5.462 12.145 1.00 86.38 100 ALA A CA 1
ATOM 767 C C . ALA A 1 100 ? -13.338 -4.542 11.970 1.00 86.38 100 ALA A C 1
ATOM 769 O O . ALA A 1 100 ? -12.659 -4.610 10.946 1.00 86.38 100 ALA A O 1
ATOM 770 N N . VAL A 1 101 ? -13.044 -3.725 12.986 1.00 86.25 101 VAL A N 1
ATOM 771 C CA . VAL A 1 101 ? -11.904 -2.799 13.001 1.00 86.25 101 VAL A CA 1
ATOM 772 C C . VAL A 1 101 ? -10.587 -3.560 12.965 1.00 86.25 101 VAL A C 1
ATOM 774 O O . VAL A 1 101 ? -9.739 -3.282 12.121 1.00 86.25 101 VAL A O 1
ATOM 777 N N . VAL A 1 102 ? -10.449 -4.573 13.819 1.00 87.50 102 VAL A N 1
ATOM 778 C CA . VAL A 1 102 ? -9.258 -5.422 13.881 1.00 87.50 102 VAL A CA 1
ATOM 779 C C . VAL A 1 102 ? -9.016 -6.089 12.528 1.00 87.50 102 VAL A C 1
ATOM 781 O O . VAL A 1 102 ? -7.941 -5.962 11.940 1.00 87.50 102 VAL A O 1
ATOM 784 N N . ARG A 1 103 ? -10.053 -6.709 11.956 1.00 89.81 103 ARG A N 1
ATOM 785 C CA . ARG A 1 103 ? -9.981 -7.333 10.628 1.00 89.81 103 ARG A CA 1
ATOM 786 C C . ARG A 1 103 ? -9.640 -6.335 9.525 1.00 89.81 103 ARG A C 1
ATOM 788 O O . ARG A 1 103 ? -8.914 -6.691 8.598 1.00 89.81 103 ARG A O 1
ATOM 795 N N . LEU A 1 104 ? -10.150 -5.108 9.599 1.00 89.69 104 LEU A N 1
ATOM 796 C CA . LEU A 1 104 ? -9.839 -4.053 8.638 1.00 89.69 104 LEU A CA 1
ATOM 797 C C . LEU A 1 104 ? -8.356 -3.675 8.697 1.00 89.69 104 LEU A C 1
ATOM 799 O O . LEU A 1 104 ? -7.708 -3.606 7.652 1.00 89.69 104 LEU A O 1
ATOM 803 N N . VAL A 1 105 ? -7.800 -3.498 9.898 1.00 88.88 105 VAL A N 1
ATOM 804 C CA . VAL A 1 105 ? -6.372 -3.218 10.098 1.00 88.88 105 VAL A CA 1
ATOM 805 C C . VAL A 1 105 ? -5.517 -4.376 9.566 1.00 88.88 105 VAL A C 1
ATOM 807 O O . VAL A 1 105 ? -4.616 -4.141 8.758 1.00 88.88 105 VAL A O 1
ATOM 810 N N . TYR A 1 106 ? -5.850 -5.625 9.912 1.00 88.62 106 TYR A N 1
ATOM 811 C CA . TYR A 1 106 ? -5.158 -6.815 9.400 1.00 88.62 106 TYR A CA 1
ATOM 812 C C . TYR A 1 106 ? -5.174 -6.900 7.873 1.00 88.62 106 TYR A C 1
ATOM 814 O O . TYR A 1 106 ? -4.137 -7.142 7.255 1.00 88.62 106 TYR A O 1
ATOM 822 N N . LYS A 1 107 ? -6.335 -6.683 7.244 1.00 91.00 107 LYS A N 1
ATOM 823 C CA . LYS A 1 107 ? -6.451 -6.713 5.780 1.00 91.00 107 LYS A CA 1
ATOM 824 C C . LYS A 1 107 ? -5.663 -5.586 5.122 1.00 91.00 107 LYS A C 1
ATOM 826 O O . LYS A 1 107 ? -4.979 -5.834 4.137 1.00 91.00 107 LYS A O 1
ATOM 831 N N . THR A 1 108 ? -5.730 -4.377 5.676 1.00 91.31 108 THR A N 1
ATOM 832 C CA . THR A 1 108 ? -4.977 -3.220 5.167 1.00 91.31 108 THR A CA 1
ATOM 833 C C . THR A 1 108 ? -3.480 -3.511 5.182 1.00 91.31 108 THR A C 1
ATOM 835 O O . THR A 1 108 ? -2.806 -3.348 4.169 1.00 91.31 108 THR A O 1
ATOM 838 N N . TYR A 1 109 ? -2.969 -4.026 6.302 1.00 88.44 109 TYR A N 1
ATOM 839 C CA . TYR A 1 109 ? -1.580 -4.463 6.415 1.00 88.44 109 TYR A CA 1
ATOM 840 C C . TYR A 1 109 ? -1.239 -5.601 5.437 1.00 88.44 109 TYR A C 1
ATOM 842 O O . TYR A 1 109 ? -0.177 -5.599 4.818 1.00 88.44 109 TYR A O 1
ATOM 850 N N . GLY A 1 110 ? -2.156 -6.551 5.242 1.00 89.50 110 GLY A N 1
ATOM 851 C CA . GLY A 1 110 ? -2.014 -7.608 4.243 1.00 89.50 110 GLY A CA 1
ATOM 852 C C . GLY A 1 110 ? -1.784 -7.061 2.832 1.00 89.50 110 GLY A C 1
ATOM 853 O O . GLY A 1 110 ? -0.902 -7.553 2.134 1.00 89.50 110 GLY A O 1
ATOM 854 N N . TYR A 1 111 ? -2.514 -6.019 2.429 1.00 93.38 111 TYR A N 1
ATOM 855 C CA . TYR A 1 111 ? -2.302 -5.385 1.125 1.00 93.38 111 TYR A CA 1
ATOM 856 C C . TYR A 1 111 ? -0.998 -4.586 1.047 1.00 93.38 111 TYR A C 1
ATOM 858 O O . TYR A 1 111 ? -0.328 -4.643 0.020 1.00 93.38 111 TYR A O 1
ATOM 866 N N . TYR A 1 112 ? -0.576 -3.923 2.130 1.00 89.81 112 TYR A N 1
ATOM 867 C CA . TYR A 1 112 ? 0.763 -3.321 2.196 1.00 89.81 112 TYR A CA 1
ATOM 868 C C . TYR A 1 112 ? 1.864 -4.354 1.937 1.00 89.81 112 TYR A C 1
ATOM 870 O O . TYR A 1 112 ? 2.778 -4.109 1.153 1.00 89.81 112 TYR A O 1
ATOM 878 N N . ASN A 1 113 ? 1.760 -5.536 2.545 1.00 88.12 113 ASN A N 1
ATOM 879 C CA . ASN A 1 113 ? 2.727 -6.606 2.317 1.00 88.12 113 ASN A CA 1
ATOM 880 C C . ASN A 1 113 ? 2.682 -7.150 0.887 1.00 88.12 113 ASN A C 1
ATOM 882 O O . ASN A 1 113 ? 3.727 -7.511 0.351 1.00 88.12 113 ASN A O 1
ATOM 886 N N . GLN A 1 114 ? 1.507 -7.195 0.256 1.00 90.94 114 GLN A N 1
ATOM 887 C CA . GLN A 1 114 ? 1.403 -7.567 -1.156 1.00 90.94 114 GLN A CA 1
ATOM 888 C C . GLN A 1 114 ? 2.091 -6.538 -2.063 1.00 90.94 114 GLN A C 1
ATOM 890 O O . GLN A 1 114 ? 2.856 -6.939 -2.937 1.00 90.94 114 GLN A O 1
ATOM 895 N N . LEU A 1 115 ? 1.912 -5.238 -1.802 1.00 90.62 115 LEU A N 1
ATOM 896 C CA . LEU A 1 115 ? 2.618 -4.168 -2.512 1.00 90.62 115 LEU A CA 1
ATOM 897 C C . LEU A 1 115 ? 4.142 -4.303 -2.356 1.00 90.62 115 LEU A C 1
ATOM 899 O O . LEU A 1 115 ? 4.868 -4.309 -3.347 1.00 90.62 115 LEU A O 1
ATOM 903 N N . LEU A 1 116 ? 4.637 -4.485 -1.127 1.00 88.62 116 LEU A N 1
ATOM 904 C CA . LEU A 1 116 ? 6.068 -4.705 -0.873 1.00 88.62 116 LEU A CA 1
ATOM 905 C C . LEU A 1 116 ? 6.586 -5.976 -1.560 1.00 88.62 116 LEU A C 1
ATOM 907 O O . LEU A 1 116 ? 7.687 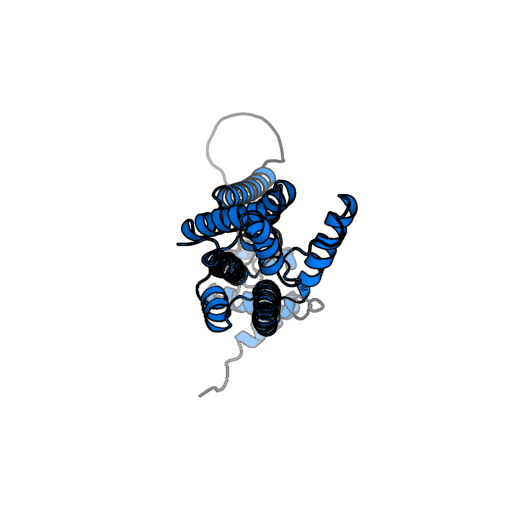-5.989 -2.113 1.00 88.62 116 LEU A O 1
ATOM 911 N N . GLY A 1 117 ? 5.782 -7.041 -1.566 1.00 87.44 117 GLY A N 1
ATOM 912 C CA . GLY A 1 117 ? 6.072 -8.266 -2.302 1.00 87.44 117 GLY A CA 1
ATOM 913 C C . GLY A 1 117 ? 6.220 -8.013 -3.801 1.00 87.44 117 GLY A C 1
ATOM 914 O O . GLY A 1 117 ? 7.173 -8.507 -4.406 1.00 87.44 117 GLY A O 1
ATOM 915 N N . LYS A 1 118 ? 5.333 -7.193 -4.378 1.00 88.12 118 LYS A N 1
ATOM 916 C CA . LYS A 1 118 ? 5.367 -6.820 -5.794 1.00 88.12 118 LYS A CA 1
ATOM 917 C C . LYS A 1 118 ? 6.585 -5.972 -6.145 1.00 88.12 118 LYS A C 1
ATOM 919 O O . LYS A 1 118 ? 7.265 -6.252 -7.130 1.00 88.12 118 LYS A O 1
ATOM 924 N N . LEU A 1 119 ? 6.904 -4.987 -5.310 1.00 87.31 119 LEU A N 1
ATOM 925 C CA . LEU A 1 119 ? 8.102 -4.158 -5.451 1.00 87.31 119 LEU A CA 1
ATOM 926 C C . LEU A 1 119 ? 9.372 -5.005 -5.441 1.00 87.31 119 LEU A C 1
ATOM 928 O O . LEU A 1 119 ? 10.238 -4.845 -6.297 1.00 87.31 119 LEU A O 1
ATOM 932 N N . ARG A 1 120 ? 9.453 -5.962 -4.513 1.00 86.00 120 ARG A N 1
ATOM 933 C CA . ARG A 1 120 ? 10.574 -6.897 -4.427 1.00 86.00 120 ARG A CA 1
ATOM 934 C C . ARG A 1 120 ? 10.682 -7.777 -5.675 1.00 86.00 120 ARG A C 1
ATOM 936 O O . ARG A 1 120 ? 11.781 -7.971 -6.185 1.00 86.00 120 ARG A O 1
ATOM 943 N N . GLU A 1 121 ? 9.560 -8.292 -6.179 1.00 85.62 121 GLU A N 1
ATOM 944 C CA . GLU A 1 121 ? 9.514 -9.069 -7.425 1.00 85.62 121 GLU A CA 1
ATOM 945 C C . GLU A 1 121 ? 10.072 -8.263 -8.612 1.00 85.62 121 GLU A C 1
ATOM 947 O O . GLU A 1 121 ? 10.920 -8.759 -9.355 1.00 85.62 121 GLU A O 1
ATOM 952 N N . LEU A 1 122 ? 9.633 -7.011 -8.769 1.00 81.88 122 LEU A N 1
ATOM 953 C CA . LEU A 1 122 ? 10.097 -6.121 -9.836 1.00 81.88 122 LEU A CA 1
ATOM 954 C C . LEU A 1 122 ? 11.571 -5.753 -9.680 1.00 81.88 122 LEU A C 1
ATOM 956 O O . LEU A 1 122 ? 12.316 -5.776 -10.658 1.00 81.88 122 LEU A O 1
ATOM 960 N N . HIS A 1 123 ? 12.009 -5.465 -8.456 1.00 81.38 123 HIS A N 1
ATOM 961 C CA . HIS A 1 123 ? 13.401 -5.140 -8.181 1.00 81.38 123 HIS A CA 1
ATOM 962 C C . HIS A 1 123 ? 14.333 -6.294 -8.573 1.00 81.38 123 HIS A C 1
ATOM 964 O O . HIS A 1 123 ? 15.327 -6.072 -9.260 1.00 81.38 123 HIS A O 1
ATOM 970 N N . TYR A 1 124 ? 13.983 -7.539 -8.230 1.00 80.56 124 TYR A N 1
ATOM 971 C CA . TYR A 1 124 ? 14.785 -8.701 -8.623 1.00 80.56 124 TYR A CA 1
ATOM 972 C C . TYR A 1 124 ? 14.810 -8.946 -10.131 1.00 80.56 124 TYR A C 1
ATOM 974 O O . TYR A 1 124 ? 15.838 -9.364 -10.661 1.00 80.56 124 TYR A O 1
ATOM 982 N N . LYS A 1 125 ? 13.711 -8.661 -10.836 1.00 76.62 125 LYS A N 1
ATOM 983 C CA . LYS A 1 125 ? 1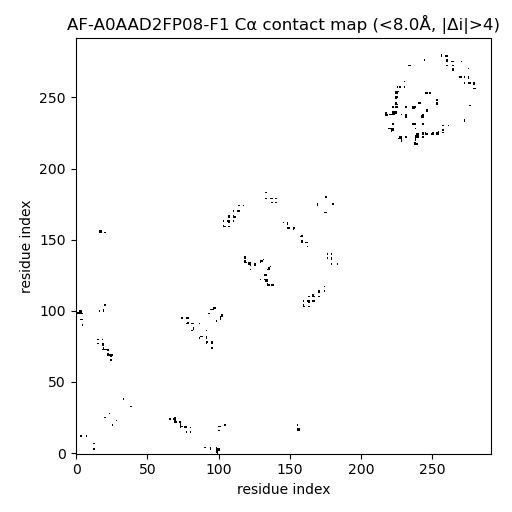3.659 -8.762 -12.302 1.00 76.62 125 LYS A CA 1
ATOM 984 C C . LYS A 1 125 ? 14.538 -7.716 -12.998 1.00 76.62 125 LYS A C 1
ATOM 986 O O . LYS A 1 125 ? 15.085 -8.004 -14.058 1.00 76.62 125 LYS A O 1
ATOM 991 N N . HIS A 1 126 ? 14.702 -6.535 -12.399 1.00 68.81 126 HIS A N 1
ATOM 992 C CA . HIS A 1 126 ? 15.369 -5.378 -13.008 1.00 68.81 126 HIS A CA 1
ATOM 993 C C . HIS A 1 126 ? 16.565 -4.859 -12.185 1.00 68.81 126 HIS A C 1
ATOM 995 O O . HIS A 1 126 ? 16.852 -3.666 -12.189 1.00 68.81 126 HIS A O 1
ATOM 1001 N N . PHE A 1 127 ? 17.299 -5.759 -11.519 1.00 67.19 127 PHE A N 1
ATOM 1002 C CA . PHE A 1 127 ? 18.334 -5.478 -10.503 1.00 67.19 127 PHE A CA 1
ATOM 1003 C C . PHE A 1 127 ? 19.504 -4.566 -10.942 1.00 67.19 127 PHE A C 1
ATOM 1005 O O . PHE A 1 127 ? 20.355 -4.200 -10.138 1.00 67.19 127 PHE A O 1
ATOM 1012 N N . GLN A 1 128 ? 19.591 -4.194 -12.218 1.00 66.25 128 GLN A N 1
ATOM 1013 C CA . GLN A 1 128 ? 20.731 -3.456 -12.766 1.00 66.25 128 GLN A CA 1
ATOM 1014 C C . GLN A 1 128 ? 20.770 -1.981 -12.333 1.00 66.25 128 GLN A C 1
ATOM 1016 O O . GLN A 1 128 ? 21.853 -1.398 -12.301 1.00 66.25 128 GLN A O 1
ATOM 1021 N N . ARG A 1 129 ? 19.624 -1.372 -11.992 1.00 74.19 129 ARG A N 1
ATOM 1022 C CA . ARG A 1 129 ? 19.533 0.022 -11.522 1.00 74.19 129 ARG A CA 1
ATOM 1023 C C . ARG A 1 129 ? 18.235 0.230 -10.736 1.00 74.19 129 ARG A C 1
ATOM 1025 O O . ARG A 1 129 ? 17.200 -0.243 -11.183 1.00 74.19 129 ARG A O 1
ATOM 1032 N N . TRP A 1 130 ? 18.282 0.925 -9.593 1.00 80.06 130 TRP A N 1
ATOM 1033 C CA . TRP A 1 130 ? 17.077 1.339 -8.848 1.00 80.06 130 TRP A CA 1
ATOM 1034 C C . TRP A 1 130 ? 16.406 2.550 -9.504 1.00 80.06 130 TRP A C 1
ATOM 1036 O O . TRP A 1 130 ? 15.218 2.514 -9.811 1.00 80.06 130 TRP A O 1
ATOM 1046 N N . GLU A 1 131 ? 17.193 3.591 -9.773 1.00 79.75 131 GLU A N 1
ATOM 1047 C CA . GLU A 1 131 ? 16.709 4.845 -10.346 1.00 79.75 131 GLU A CA 1
ATOM 1048 C C . GLU A 1 131 ? 16.126 4.646 -11.750 1.00 79.75 131 GLU A C 1
ATOM 1050 O O . GLU A 1 131 ? 16.802 4.107 -12.635 1.00 79.75 131 GLU A O 1
ATOM 1055 N N . GLY A 1 132 ? 14.882 5.084 -11.956 1.00 71.75 132 GLY A N 1
ATOM 1056 C CA . GLY A 1 132 ? 14.141 4.866 -13.203 1.00 71.75 132 GLY A CA 1
ATOM 1057 C C . GLY A 1 132 ? 13.707 3.413 -13.435 1.00 71.75 132 GLY A C 1
ATOM 1058 O O . GLY A 1 132 ? 13.298 3.071 -14.543 1.00 71.75 132 GLY A O 1
ATOM 1059 N N . SER A 1 133 ? 13.814 2.542 -12.424 1.00 78.25 133 SER A N 1
ATOM 1060 C CA . SER A 1 133 ? 13.313 1.171 -12.517 1.00 78.25 133 SER A CA 1
ATOM 1061 C C . SER A 1 133 ? 11.793 1.108 -12.355 1.00 78.25 133 SER A C 1
ATOM 1063 O O . SER A 1 133 ? 11.212 1.945 -11.658 1.00 78.25 133 SER A O 1
ATOM 1065 N N . PRO A 1 134 ? 11.141 0.055 -12.887 1.00 81.06 134 PRO A N 1
ATOM 1066 C CA . PRO A 1 134 ? 9.723 -0.188 -12.630 1.00 81.06 134 PRO A CA 1
ATOM 1067 C C . PRO A 1 134 ? 9.395 -0.302 -11.137 1.00 81.06 134 PRO A C 1
ATOM 1069 O O . PRO A 1 134 ? 8.307 0.069 -10.716 1.00 81.06 134 PRO A O 1
ATOM 1072 N N . ALA A 1 135 ? 10.328 -0.814 -10.325 1.00 83.50 135 ALA A N 1
ATOM 1073 C CA . ALA A 1 135 ? 10.138 -0.927 -8.883 1.00 83.50 135 ALA A CA 1
ATOM 1074 C C . ALA A 1 135 ? 10.152 0.447 -8.194 1.00 83.50 135 ALA A C 1
ATOM 1076 O O . ALA A 1 135 ? 9.315 0.689 -7.330 1.00 83.50 135 ALA A O 1
ATOM 1077 N N . ALA A 1 136 ? 11.057 1.346 -8.593 1.00 81.94 136 ALA A N 1
ATOM 1078 C CA . ALA A 1 136 ? 11.111 2.705 -8.059 1.00 81.94 136 ALA A CA 1
ATOM 1079 C C . ALA A 1 136 ? 9.859 3.505 -8.445 1.00 81.94 136 ALA A C 1
ATOM 1081 O O . ALA A 1 136 ? 9.158 3.983 -7.562 1.00 81.94 136 ALA A O 1
ATOM 1082 N N . ALA A 1 137 ? 9.494 3.521 -9.733 1.00 82.50 137 ALA A N 1
ATOM 1083 C CA . ALA A 1 137 ? 8.297 4.223 -10.207 1.00 82.50 137 ALA A CA 1
ATOM 1084 C C . ALA A 1 137 ? 7.007 3.706 -9.540 1.00 82.50 137 ALA A C 1
ATOM 1086 O O . ALA A 1 137 ? 6.121 4.482 -9.182 1.00 82.50 137 ALA A O 1
ATOM 1087 N N . LEU A 1 138 ? 6.913 2.389 -9.321 1.00 86.19 138 LEU A N 1
ATOM 1088 C CA . LEU A 1 138 ? 5.793 1.788 -8.603 1.00 86.19 138 LEU A CA 1
ATOM 1089 C C . LEU A 1 138 ? 5.753 2.224 -7.129 1.00 86.19 138 LEU A C 1
ATOM 1091 O O . LEU A 1 138 ? 4.675 2.508 -6.600 1.00 86.19 138 LEU A O 1
ATOM 1095 N N . LEU A 1 139 ? 6.911 2.268 -6.459 1.00 88.81 139 LEU A N 1
ATOM 1096 C CA . LEU A 1 139 ? 7.003 2.729 -5.075 1.00 88.81 139 LEU A CA 1
ATOM 1097 C C . LEU A 1 139 ? 6.588 4.196 -4.973 1.00 88.81 139 LEU A C 1
ATOM 1099 O O . LEU A 1 139 ? 5.774 4.523 -4.110 1.00 88.81 139 LEU A O 1
ATOM 1103 N N . ASP A 1 140 ? 7.099 5.043 -5.862 1.00 85.75 140 ASP A N 1
ATOM 1104 C CA . ASP A 1 140 ? 6.806 6.473 -5.886 1.00 85.75 140 ASP A CA 1
ATOM 1105 C C . ASP A 1 140 ? 5.309 6.706 -6.077 1.00 85.75 140 ASP A C 1
ATOM 1107 O O . ASP A 1 140 ? 4.674 7.297 -5.203 1.00 85.75 140 ASP A O 1
ATOM 1111 N N . HIS A 1 141 ? 4.707 6.106 -7.110 1.00 88.56 141 HIS A N 1
ATOM 1112 C CA . HIS A 1 141 ? 3.273 6.226 -7.376 1.00 88.56 141 HIS A CA 1
ATOM 1113 C C . HIS A 1 141 ? 2.416 5.827 -6.163 1.00 88.56 141 HIS A C 1
ATOM 1115 O O . HIS A 1 141 ? 1.559 6.590 -5.707 1.00 88.56 141 HIS A O 1
ATOM 1121 N N . HIS A 1 142 ? 2.630 4.631 -5.602 1.00 90.12 142 HIS A N 1
ATOM 1122 C CA . HIS A 1 142 ? 1.807 4.173 -4.481 1.00 90.12 142 HIS A CA 1
ATOM 1123 C C . HIS A 1 142 ? 2.087 4.956 -3.195 1.00 90.12 142 HIS A C 1
ATOM 1125 O O . HIS A 1 142 ? 1.158 5.217 -2.427 1.00 90.12 142 HIS A O 1
ATOM 1131 N N . SER A 1 143 ? 3.338 5.350 -2.948 1.00 90.50 143 SER A N 1
ATOM 1132 C CA . SER A 1 143 ? 3.694 6.146 -1.773 1.00 90.50 143 SER A CA 1
ATOM 1133 C C . SER A 1 143 ? 3.071 7.542 -1.827 1.00 90.50 143 SER A C 1
ATOM 1135 O O . SER A 1 143 ? 2.532 7.993 -0.814 1.00 90.50 143 SER A O 1
ATOM 1137 N N . GLU A 1 144 ? 3.030 8.175 -3.002 1.00 88.00 144 GLU A N 1
ATOM 1138 C CA . GLU A 1 144 ? 2.395 9.473 -3.212 1.00 88.00 144 GLU A CA 1
ATOM 1139 C C . GLU A 1 144 ? 0.879 9.391 -3.007 1.00 88.00 144 GLU A C 1
ATOM 1141 O O . GLU A 1 144 ? 0.315 10.179 -2.245 1.00 88.00 144 GLU A O 1
ATOM 1146 N N . LYS A 1 145 ? 0.200 8.394 -3.591 1.00 91.44 145 LYS A N 1
ATOM 1147 C CA . LYS A 1 145 ? -1.248 8.202 -3.377 1.00 91.44 145 LYS A CA 1
ATOM 1148 C C . LYS A 1 145 ? -1.573 7.941 -1.903 1.00 91.44 145 LYS A C 1
ATOM 1150 O O . LYS A 1 145 ? -2.541 8.492 -1.374 1.00 91.44 145 LYS A O 1
ATOM 1155 N N . LEU A 1 146 ? -0.766 7.139 -1.207 1.00 91.44 146 LEU A N 1
ATOM 1156 C CA . LEU A 1 146 ? -0.940 6.880 0.226 1.00 91.44 146 LEU A CA 1
ATOM 1157 C C . LEU A 1 146 ? -0.670 8.124 1.081 1.00 91.44 146 LEU A C 1
ATOM 1159 O O . LEU A 1 146 ? -1.400 8.376 2.046 1.00 91.44 146 LEU A O 1
ATOM 1163 N N . LEU A 1 147 ? 0.332 8.927 0.719 1.00 87.50 147 LEU A N 1
ATOM 1164 C CA . LEU A 1 147 ? 0.605 10.213 1.353 1.00 87.50 147 LEU A CA 1
ATOM 1165 C C . LEU A 1 147 ? -0.558 11.184 1.134 1.00 87.50 147 LEU A C 1
ATOM 1167 O O . LEU A 1 147 ? -1.035 11.791 2.091 1.00 87.50 147 LEU A O 1
ATOM 1171 N N . PHE A 1 148 ? -1.086 11.266 -0.086 1.00 89.31 148 PHE A N 1
ATOM 1172 C CA . PHE A 1 148 ? -2.264 12.063 -0.407 1.00 89.31 148 PHE A CA 1
ATOM 1173 C C . PHE A 1 148 ? -3.472 11.640 0.439 1.00 89.31 148 PHE A C 1
ATOM 1175 O O . PHE A 1 148 ? -4.131 12.487 1.047 1.00 89.31 148 PHE A O 1
ATOM 1182 N N . ILE A 1 149 ? -3.738 10.334 0.554 1.00 91.88 149 ILE A N 1
ATOM 1183 C CA . ILE A 1 149 ? -4.796 9.804 1.425 1.00 91.88 149 ILE A CA 1
ATOM 1184 C C . ILE A 1 149 ? -4.562 10.231 2.874 1.00 91.88 149 ILE A C 1
ATOM 1186 O O . ILE A 1 149 ? -5.510 10.639 3.548 1.00 91.88 149 ILE A O 1
ATOM 1190 N N . ARG A 1 150 ? -3.324 10.155 3.367 1.00 88.38 150 ARG A N 1
ATOM 1191 C CA . ARG A 1 150 ? -2.968 10.575 4.726 1.00 88.38 150 ARG A CA 1
ATOM 1192 C C . ARG A 1 150 ? -3.243 12.061 4.953 1.00 88.38 150 ARG A C 1
ATOM 1194 O O . ARG A 1 150 ? -3.933 12.387 5.914 1.00 88.38 150 ARG A O 1
ATOM 1201 N N . CYS A 1 151 ? -2.761 12.933 4.070 1.00 86.31 151 CYS A N 1
ATOM 1202 C CA . CYS A 1 151 ? -2.900 14.385 4.196 1.00 86.31 151 CYS A CA 1
ATOM 1203 C C . CYS A 1 151 ? -4.357 14.860 4.083 1.00 86.31 151 CYS A C 1
ATOM 1205 O O . CYS A 1 151 ? -4.738 15.823 4.738 1.00 86.31 151 CYS A O 1
ATOM 1207 N N . ASN A 1 152 ? -5.189 14.167 3.301 1.00 88.50 152 ASN A N 1
ATOM 1208 C CA . ASN A 1 152 ? -6.582 14.558 3.058 1.00 88.50 152 ASN A CA 1
ATOM 1209 C C . ASN A 1 152 ? -7.600 13.843 3.963 1.00 88.50 152 ASN A C 1
ATOM 1211 O O . ASN A 1 152 ? -8.814 13.973 3.769 1.00 88.50 152 ASN A O 1
ATOM 1215 N N . SER A 1 153 ? -7.145 13.036 4.923 1.00 87.00 153 SER A N 1
ATOM 1216 C CA . SER A 1 153 ? -8.034 12.322 5.842 1.00 87.00 153 SER A CA 1
ATOM 1217 C C . SER A 1 153 ? -8.334 13.152 7.084 1.00 87.00 153 SER A C 1
ATOM 1219 O O . SER A 1 153 ? -7.443 13.487 7.853 1.00 87.00 153 SER A O 1
ATOM 1221 N N . VAL A 1 154 ? -9.621 13.413 7.318 1.00 86.56 154 VAL A N 1
ATOM 1222 C CA . VAL A 1 154 ? -10.103 14.228 8.449 1.00 86.56 154 VAL A CA 1
ATOM 1223 C C . VAL A 1 154 ? -9.848 13.596 9.821 1.00 86.56 154 VAL A C 1
ATOM 1225 O O . VAL A 1 154 ? -9.781 14.294 10.826 1.00 86.56 154 VAL A O 1
ATOM 1228 N N . ASN A 1 155 ? -9.738 12.268 9.884 1.00 83.62 155 ASN A N 1
ATOM 1229 C CA . ASN A 1 155 ? -9.444 11.521 11.102 1.00 83.62 155 ASN A CA 1
ATOM 1230 C C . ASN A 1 155 ? -8.825 10.152 10.767 1.00 83.62 155 ASN A C 1
ATOM 1232 O O . ASN A 1 155 ? -8.760 9.738 9.606 1.00 83.62 155 ASN A O 1
ATOM 1236 N N . ARG A 1 156 ? -8.382 9.430 11.803 1.00 80.44 156 ARG A N 1
ATOM 1237 C CA . ARG A 1 156 ? -7.724 8.119 11.666 1.00 80.44 156 ARG A CA 1
ATOM 1238 C C . ARG A 1 156 ? -8.628 7.047 11.055 1.00 80.44 156 ARG A C 1
ATOM 1240 O O . ARG A 1 156 ? -8.154 6.242 10.261 1.00 80.44 156 ARG A O 1
ATOM 1247 N N . THR A 1 157 ? -9.922 7.062 11.367 1.00 82.69 157 THR A N 1
ATOM 1248 C CA . THR A 1 157 ? -10.904 6.131 10.791 1.00 82.69 157 THR A CA 1
ATOM 1249 C C . THR A 1 157 ? -11.033 6.327 9.284 1.00 82.69 157 THR A C 1
ATOM 1251 O O . THR A 1 157 ? -10.946 5.365 8.523 1.00 82.69 157 THR A O 1
ATOM 1254 N N . ALA A 1 158 ? -11.179 7.578 8.843 1.00 85.19 158 ALA A N 1
ATOM 1255 C CA . ALA A 1 158 ? -11.224 7.938 7.433 1.00 85.19 158 ALA A CA 1
ATOM 1256 C C . ALA A 1 158 ? -9.920 7.553 6.726 1.00 85.19 158 ALA A C 1
ATOM 1258 O O . ALA A 1 158 ? -9.965 6.998 5.630 1.00 85.19 158 ALA A O 1
ATOM 1259 N N . HIS A 1 159 ? -8.774 7.771 7.377 1.00 88.25 159 HIS A N 1
ATOM 1260 C CA . HIS A 1 159 ? -7.478 7.358 6.851 1.00 88.25 159 HIS A CA 1
ATOM 1261 C C . HIS A 1 159 ? -7.381 5.841 6.656 1.00 88.25 159 HIS A C 1
ATOM 1263 O O . HIS A 1 159 ? -7.002 5.397 5.572 1.00 88.25 159 HIS A O 1
ATOM 1269 N N . LEU A 1 160 ? -7.762 5.046 7.661 1.00 88.56 160 LEU A N 1
ATOM 1270 C CA . LEU A 1 160 ? -7.743 3.586 7.578 1.00 88.56 160 LEU A CA 1
ATOM 1271 C C . LEU A 1 160 ? -8.669 3.081 6.467 1.00 88.56 160 LEU A C 1
ATOM 1273 O O . LEU A 1 160 ? -8.249 2.272 5.648 1.00 88.56 160 LEU A O 1
ATOM 1277 N N . LEU A 1 161 ? -9.906 3.582 6.404 1.00 90.81 161 LEU A N 1
ATOM 1278 C CA . LEU A 1 161 ? -10.885 3.160 5.399 1.00 90.81 161 LEU A CA 1
ATOM 1279 C C . LEU A 1 161 ? -10.445 3.517 3.976 1.00 90.81 161 LEU A C 1
ATOM 1281 O O . LEU A 1 161 ? -10.560 2.689 3.071 1.00 90.81 161 LEU A O 1
ATOM 1285 N N . ARG A 1 162 ? -9.919 4.729 3.768 1.00 92.69 162 ARG A N 1
ATOM 1286 C CA . ARG A 1 162 ? -9.419 5.161 2.455 1.00 92.69 162 ARG A CA 1
ATOM 1287 C C . ARG A 1 162 ? -8.172 4.387 2.043 1.00 92.69 162 ARG A C 1
ATOM 1289 O O . ARG A 1 162 ? -8.115 3.924 0.911 1.00 92.69 162 ARG A O 1
ATOM 1296 N N . SER A 1 163 ? -7.227 4.182 2.963 1.00 93.56 163 SER A N 1
ATOM 1297 C CA . SER A 1 163 ? -6.022 3.384 2.697 1.00 93.56 163 SER A CA 1
ATOM 1298 C C . SER A 1 163 ? -6.382 1.934 2.383 1.00 93.56 163 SER A C 1
ATOM 1300 O O . SER A 1 163 ? -5.871 1.375 1.421 1.00 93.56 163 SER A O 1
ATOM 1302 N N . TYR A 1 164 ? -7.308 1.342 3.144 1.00 95.12 164 TYR A N 1
ATOM 1303 C CA . TYR A 1 164 ? -7.838 0.007 2.876 1.00 95.12 164 TYR A CA 1
ATOM 1304 C C . TYR A 1 164 ? -8.455 -0.094 1.480 1.00 95.12 164 TYR A C 1
ATOM 1306 O O . TYR A 1 164 ? -8.132 -1.019 0.744 1.00 95.12 164 TYR A O 1
ATOM 1314 N N . THR A 1 165 ? -9.343 0.841 1.133 1.00 96.00 165 THR A N 1
ATOM 1315 C CA . THR A 1 165 ? -10.067 0.836 -0.147 1.00 96.00 165 THR A CA 1
ATOM 1316 C C . THR A 1 165 ? -9.085 0.948 -1.305 1.00 96.00 165 THR A C 1
ATOM 1318 O O . THR A 1 165 ? -9.072 0.085 -2.173 1.00 96.00 165 THR A O 1
ATOM 1321 N N . TYR A 1 166 ? -8.191 1.937 -1.244 1.00 96.12 166 TYR A N 1
ATOM 1322 C CA . TYR A 1 166 ? -7.148 2.132 -2.243 1.00 96.12 166 TYR A CA 1
ATOM 1323 C C . TYR A 1 166 ? -6.272 0.891 -2.419 1.00 96.12 166 TYR A C 1
ATOM 1325 O O . TYR A 1 166 ? -6.103 0.412 -3.532 1.00 96.12 166 TYR A O 1
ATOM 1333 N N . LEU A 1 167 ? -5.739 0.341 -1.325 1.00 95.44 167 LEU A N 1
ATOM 1334 C CA . LEU A 1 167 ? -4.834 -0.804 -1.395 1.00 95.44 167 LEU A CA 1
ATOM 1335 C C . LEU A 1 167 ? -5.534 -2.089 -1.837 1.00 95.44 167 LEU A C 1
ATOM 1337 O O . LEU A 1 167 ? -4.917 -2.902 -2.516 1.00 95.44 167 LEU A O 1
ATOM 1341 N N . ARG A 1 168 ? -6.803 -2.285 -1.465 1.00 96.44 168 ARG A N 1
ATOM 1342 C CA . ARG A 1 168 ? -7.623 -3.402 -1.947 1.00 96.44 168 ARG A CA 1
ATOM 1343 C C . ARG A 1 168 ? -7.799 -3.323 -3.459 1.00 96.44 168 ARG A C 1
ATOM 1345 O O . ARG A 1 168 ? -7.641 -4.339 -4.126 1.00 96.44 168 ARG A O 1
ATOM 1352 N N . ASP A 1 169 ? -8.150 -2.145 -3.960 1.00 95.56 169 ASP A N 1
ATOM 1353 C CA . ASP A 1 169 ? -8.440 -1.939 -5.378 1.00 95.56 169 ASP A CA 1
ATOM 1354 C C . ASP A 1 169 ? -7.141 -2.027 -6.192 1.00 95.56 169 ASP A C 1
ATOM 1356 O O . ASP A 1 169 ? -7.060 -2.807 -7.133 1.00 95.56 169 ASP A O 1
ATOM 1360 N N . ALA A 1 170 ? -6.066 -1.389 -5.718 1.00 94.31 170 ALA A N 1
ATOM 1361 C CA . ALA A 1 170 ? -4.734 -1.541 -6.296 1.00 94.31 170 ALA A CA 1
ATOM 1362 C C . ALA A 1 170 ? -4.270 -3.007 -6.310 1.00 94.31 170 ALA A C 1
ATOM 1364 O O . ALA A 1 170 ? -3.690 -3.450 -7.294 1.00 94.31 170 ALA A O 1
ATOM 1365 N N . ALA A 1 171 ? -4.538 -3.782 -5.254 1.00 94.94 171 ALA A N 1
ATOM 1366 C CA . ALA A 1 171 ? -4.209 -5.206 -5.224 1.00 94.94 171 ALA A CA 1
ATOM 1367 C C . ALA A 1 171 ? -5.040 -6.029 -6.222 1.00 94.94 171 ALA A C 1
ATOM 1369 O O . ALA A 1 171 ? -4.504 -6.957 -6.827 1.00 94.94 171 ALA A O 1
ATOM 1370 N N . ALA A 1 172 ? -6.325 -5.702 -6.404 1.00 94.06 172 ALA A N 1
ATOM 1371 C CA . ALA A 1 172 ? -7.182 -6.339 -7.407 1.00 94.06 172 ALA A CA 1
ATOM 1372 C C . ALA A 1 172 ? -6.662 -6.089 -8.831 1.00 94.06 172 ALA A C 1
ATOM 1374 O O . ALA A 1 172 ? -6.676 -7.001 -9.656 1.00 94.06 172 ALA A O 1
ATOM 1375 N N . ASP A 1 173 ? -6.093 -4.906 -9.057 1.00 90.88 173 ASP A N 1
ATOM 1376 C CA . ASP A 1 173 ? -5.425 -4.523 -10.301 1.00 90.88 173 ASP A CA 1
ATOM 1377 C C . ASP A 1 173 ? -3.957 -5.000 -10.356 1.00 90.88 173 ASP A C 1
ATOM 1379 O O . ASP A 1 173 ? -3.176 -4.569 -11.198 1.00 90.88 173 ASP A O 1
ATOM 1383 N N . GLY A 1 174 ? -3.518 -5.875 -9.442 1.00 89.50 174 GLY A N 1
ATOM 1384 C CA . GLY A 1 174 ? -2.154 -6.421 -9.432 1.00 89.50 174 GLY A CA 1
ATOM 1385 C C . GLY A 1 174 ? -1.051 -5.386 -9.180 1.00 89.50 174 GLY A C 1
ATOM 1386 O O . GLY A 1 174 ? 0.118 -5.642 -9.486 1.00 89.50 174 GLY A O 1
ATOM 1387 N N . PHE A 1 175 ? -1.423 -4.233 -8.623 1.00 89.25 175 PHE A N 1
ATOM 1388 C CA . PHE A 1 175 ? -0.607 -3.033 -8.467 1.00 89.25 175 PHE A CA 1
ATOM 1389 C C . PHE A 1 175 ? -0.065 -2.509 -9.804 1.00 89.25 175 PHE A C 1
ATOM 1391 O O . PHE A 1 175 ? 1.026 -1.952 -9.857 1.00 89.25 175 PHE A O 1
ATOM 1398 N N . SER A 1 176 ? -0.789 -2.695 -10.913 1.00 77.94 176 SER A N 1
ATOM 1399 C CA . SER A 1 176 ? -0.442 -2.027 -12.167 1.00 77.94 176 SER A CA 1
ATOM 1400 C C . SER A 1 176 ? -1.029 -0.620 -12.180 1.00 77.94 176 SER A C 1
ATOM 1402 O O . SER A 1 176 ? -2.241 -0.452 -12.280 1.00 77.94 176 SER A O 1
ATOM 1404 N N . ALA A 1 177 ? -0.182 0.401 -12.112 1.00 66.56 177 ALA A N 1
ATOM 1405 C CA . ALA A 1 177 ? -0.598 1.747 -12.473 1.00 66.56 177 ALA A CA 1
ATOM 1406 C C . ALA A 1 177 ? -0.400 1.920 -13.985 1.00 66.56 177 ALA A C 1
ATOM 1408 O O . ALA A 1 177 ? 0.729 1.840 -14.469 1.00 66.56 177 ALA A O 1
ATOM 1409 N N . ASN A 1 178 ? -1.481 2.172 -14.730 1.00 60.34 178 ASN A N 1
ATOM 1410 C CA . ASN A 1 178 ? -1.391 2.551 -16.148 1.00 60.34 178 ASN A CA 1
ATOM 1411 C C . ASN A 1 178 ? -0.451 3.757 -16.338 1.00 60.34 178 ASN A C 1
ATOM 1413 O O . ASN A 1 178 ? 0.326 3.773 -17.279 1.00 60.34 178 ASN A O 1
ATOM 1417 N N . GLU A 1 179 ? -0.419 4.681 -15.373 1.00 56.53 179 GLU A N 1
ATOM 1418 C CA . GLU A 1 179 ? 0.517 5.818 -15.308 1.00 56.53 179 GLU A CA 1
ATOM 1419 C C . GLU A 1 179 ? 1.998 5.381 -15.167 1.00 56.53 179 GLU A C 1
ATOM 1421 O O . GLU A 1 179 ? 2.905 6.007 -15.713 1.00 56.53 179 GLU A O 1
ATOM 1426 N N . VAL A 1 180 ? 2.282 4.267 -14.476 1.00 61.38 180 VAL A N 1
ATOM 1427 C CA . VAL A 1 180 ? 3.646 3.698 -14.385 1.00 61.38 180 VAL A CA 1
ATOM 1428 C C . VAL A 1 180 ? 4.030 3.011 -15.698 1.00 61.38 180 VAL A C 1
ATOM 1430 O O . VAL A 1 180 ? 5.185 3.048 -16.107 1.00 61.38 180 VAL A O 1
ATOM 1433 N N . ILE A 1 181 ? 3.058 2.420 -16.395 1.00 63.62 181 ILE A N 1
ATOM 1434 C CA . ILE A 1 181 ? 3.256 1.879 -17.743 1.00 63.62 181 ILE A CA 1
ATOM 1435 C C . ILE A 1 181 ? 3.511 3.025 -18.735 1.00 63.62 181 ILE A C 1
ATOM 1437 O O . ILE A 1 181 ? 4.425 2.921 -19.545 1.00 63.62 181 ILE A O 1
ATOM 1441 N N . GLU A 1 182 ? 2.771 4.129 -18.645 1.00 57.44 182 GLU A N 1
ATOM 1442 C CA . GLU A 1 182 ? 2.963 5.322 -19.479 1.00 57.44 182 GLU A CA 1
ATOM 1443 C C . GLU A 1 182 ? 4.304 6.010 -19.223 1.00 57.44 182 GLU A C 1
ATOM 1445 O O . GLU A 1 182 ? 5.011 6.284 -20.183 1.00 57.44 182 GLU A O 1
ATOM 1450 N N . SER A 1 183 ? 4.730 6.195 -17.970 1.00 58.19 183 SER A N 1
ATOM 1451 C CA . SER A 1 183 ? 6.061 6.763 -17.680 1.00 58.19 183 SER A CA 1
ATOM 1452 C C . SER A 1 183 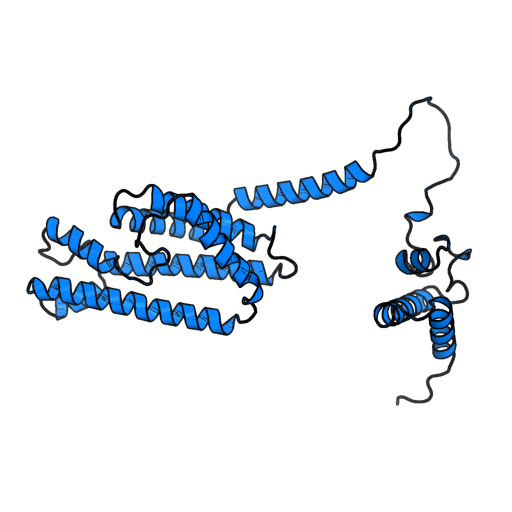? 7.211 5.847 -18.125 1.00 58.19 183 SER A C 1
ATOM 1454 O O . SER A 1 183 ? 8.271 6.324 -18.535 1.00 58.19 183 SER A O 1
ATOM 1456 N N . LEU A 1 184 ? 7.008 4.523 -18.129 1.00 64.75 184 LEU A N 1
ATOM 1457 C CA . LEU A 1 184 ? 7.936 3.585 -18.769 1.00 64.75 184 LEU A CA 1
ATOM 1458 C C . LEU A 1 184 ? 7.956 3.761 -20.293 1.00 64.75 184 LEU A C 1
ATOM 1460 O O . LEU A 1 184 ? 9.035 3.738 -20.882 1.00 64.75 184 LEU A O 1
ATOM 1464 N N . TRP A 1 185 ? 6.801 3.954 -20.934 1.00 63.88 185 TRP A N 1
ATOM 1465 C CA . TRP A 1 185 ? 6.724 4.237 -22.370 1.00 63.88 185 TRP A CA 1
ATOM 1466 C C . TRP A 1 185 ? 7.330 5.588 -22.738 1.00 63.88 185 TRP A C 1
ATOM 1468 O O . TRP A 1 185 ? 8.003 5.679 -23.761 1.00 63.88 185 TRP A O 1
ATOM 1478 N N . GLU A 1 186 ? 7.143 6.609 -21.912 1.00 62.81 186 GLU A N 1
ATOM 1479 C CA . GLU A 1 186 ? 7.713 7.941 -22.095 1.00 62.81 186 GLU A CA 1
ATOM 1480 C C . GLU A 1 186 ? 9.238 7.873 -22.013 1.00 62.81 186 GLU A C 1
ATOM 1482 O O . GLU A 1 186 ? 9.915 8.269 -22.954 1.00 62.81 186 GLU A O 1
ATOM 1487 N N . ARG A 1 187 ? 9.788 7.194 -21.001 1.00 67.12 187 ARG A N 1
ATOM 1488 C CA . ARG A 1 187 ? 11.237 6.979 -20.883 1.00 67.12 187 ARG A CA 1
ATOM 1489 C C . ARG A 1 187 ? 11.815 6.119 -22.010 1.00 67.12 187 ARG A C 1
ATOM 1491 O O . ARG A 1 187 ? 12.927 6.357 -22.472 1.00 67.12 187 ARG A O 1
ATOM 1498 N N . VAL A 1 188 ? 11.080 5.107 -22.476 1.00 70.12 188 VAL A N 1
ATOM 1499 C CA . VAL A 1 188 ? 11.465 4.329 -23.668 1.00 70.12 188 VAL A CA 1
ATOM 1500 C C . VAL A 1 188 ? 11.431 5.201 -24.926 1.00 70.12 188 VAL A C 1
ATOM 1502 O O . VAL A 1 188 ? 12.280 5.026 -25.799 1.00 70.12 188 VAL A O 1
ATOM 1505 N N . SER A 1 189 ? 10.488 6.137 -25.024 1.00 66.44 189 SER A N 1
ATOM 1506 C CA . SER A 1 189 ? 10.362 7.069 -26.149 1.00 66.44 189 SER A CA 1
ATOM 1507 C C . SER A 1 189 ? 11.455 8.137 -26.128 1.00 66.44 189 SER A C 1
ATOM 1509 O O . SER A 1 189 ? 12.022 8.425 -27.175 1.00 66.44 189 SER A O 1
ATOM 1511 N N . GLU A 1 190 ? 11.824 8.652 -24.955 1.00 73.69 190 GLU A N 1
ATOM 1512 C CA . GLU A 1 190 ? 12.975 9.543 -24.756 1.00 73.69 190 GLU A CA 1
ATOM 1513 C C . GLU A 1 190 ? 14.277 8.856 -25.168 1.00 73.69 190 GLU A C 1
ATOM 1515 O O . GLU A 1 190 ? 15.049 9.419 -25.933 1.00 73.69 190 GLU A O 1
ATOM 1520 N N . ILE A 1 191 ? 14.489 7.599 -24.758 1.00 75.81 191 ILE A N 1
ATOM 1521 C CA . ILE A 1 191 ? 15.658 6.817 -25.188 1.00 75.81 191 ILE A CA 1
ATOM 1522 C C . ILE A 1 191 ? 15.670 6.648 -26.716 1.00 75.81 191 ILE A C 1
ATOM 1524 O O . ILE A 1 191 ? 16.728 6.766 -27.330 1.00 75.81 191 ILE A O 1
ATOM 1528 N N . HIS A 1 192 ? 14.519 6.393 -27.349 1.00 65.88 192 HIS A N 1
ATOM 1529 C CA . HIS A 1 192 ? 14.437 6.339 -28.814 1.00 65.88 192 HIS A CA 1
ATOM 1530 C C . HIS A 1 192 ? 14.741 7.700 -29.457 1.00 65.88 192 HIS A C 1
ATOM 1532 O O . HIS A 1 192 ? 15.492 7.747 -30.426 1.00 65.88 192 HIS A O 1
ATOM 1538 N N . GLN A 1 193 ? 14.232 8.802 -28.904 1.00 68.62 193 GLN A N 1
ATOM 1539 C CA . GLN A 1 193 ? 14.508 10.152 -29.402 1.00 68.62 193 GLN A CA 1
ATOM 1540 C C . GLN A 1 193 ? 15.962 10.578 -29.194 1.00 68.62 193 GLN A C 1
ATOM 1542 O O . GLN A 1 193 ? 16.509 11.265 -30.048 1.00 68.62 193 GLN A O 1
ATOM 1547 N N . GLU A 1 194 ? 16.625 10.182 -28.110 1.00 70.88 194 GLU A N 1
ATOM 1548 C CA . GLU A 1 194 ? 18.056 10.436 -27.894 1.00 70.88 194 GLU A CA 1
ATOM 1549 C C . GLU A 1 194 ? 18.918 9.668 -28.905 1.00 70.88 194 GLU A C 1
ATOM 1551 O O . GLU A 1 194 ? 19.909 10.202 -29.407 1.00 70.88 194 GLU A O 1
ATOM 1556 N N . ILE A 1 195 ? 18.511 8.443 -29.256 1.00 71.06 195 ILE A N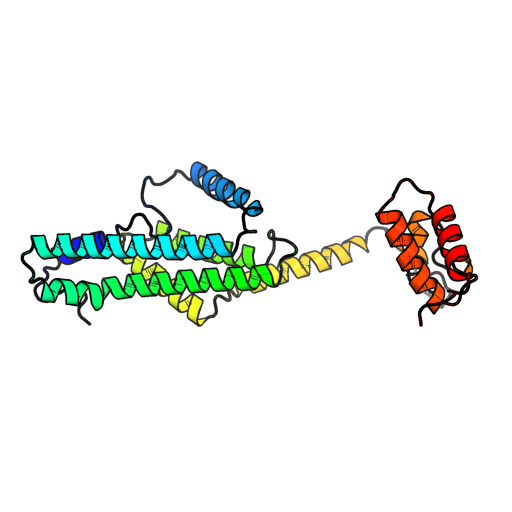 1
ATOM 1557 C CA . ILE A 1 195 ? 19.147 7.645 -30.314 1.00 71.06 195 ILE A CA 1
ATOM 1558 C C . ILE A 1 195 ? 18.922 8.296 -31.689 1.00 71.06 195 ILE A C 1
ATOM 1560 O O . ILE A 1 195 ? 19.859 8.391 -32.469 1.00 71.06 195 ILE A O 1
ATOM 1564 N N . GLU A 1 196 ? 17.720 8.797 -31.979 1.00 64.62 196 GLU A N 1
ATOM 1565 C CA . GLU A 1 196 ? 17.414 9.445 -33.266 1.00 64.62 196 GLU A CA 1
ATOM 1566 C C . GLU A 1 196 ? 18.000 10.863 -33.394 1.00 64.62 196 GLU A C 1
ATOM 1568 O O . GLU A 1 196 ? 18.419 11.271 -34.473 1.00 64.62 196 GLU A O 1
ATOM 1573 N N . SER A 1 197 ? 18.072 11.632 -32.307 1.00 56.59 197 SER A N 1
ATOM 1574 C CA . SER A 1 197 ? 18.607 13.004 -32.313 1.00 56.59 197 SER A CA 1
ATOM 1575 C C . SER A 1 197 ? 20.134 13.058 -32.314 1.00 56.59 197 SER A C 1
ATOM 1577 O O . SER A 1 197 ? 20.712 14.059 -32.748 1.00 56.59 197 SER A O 1
ATOM 1579 N N . THR A 1 198 ? 20.804 11.977 -31.903 1.00 54.84 198 THR A N 1
ATOM 1580 C CA . THR A 1 198 ? 22.249 11.822 -32.122 1.00 54.84 198 THR A CA 1
ATOM 1581 C C . THR A 1 198 ? 22.607 11.539 -33.586 1.00 54.84 198 THR A C 1
ATOM 1583 O O . THR A 1 198 ? 23.756 11.772 -33.961 1.00 54.84 198 THR A O 1
ATOM 1586 N N . ASP A 1 199 ? 21.633 11.181 -34.433 1.00 52.62 199 ASP A N 1
ATOM 1587 C CA . ASP A 1 199 ? 21.828 10.950 -35.871 1.00 52.62 199 ASP A CA 1
ATOM 1588 C C . ASP A 1 199 ? 21.631 12.209 -36.752 1.00 52.62 199 ASP A C 1
ATOM 1590 O O . ASP A 1 199 ? 21.918 12.165 -37.950 1.00 52.62 199 ASP A O 1
ATOM 1594 N N . THR A 1 200 ? 21.175 13.355 -36.216 1.00 45.91 200 THR A N 1
ATOM 1595 C CA . THR A 1 200 ? 20.691 14.483 -37.056 1.00 45.91 200 THR A CA 1
ATOM 1596 C C . THR A 1 200 ? 21.436 15.819 -36.960 1.00 45.91 200 THR A C 1
ATOM 1598 O O . THR A 1 200 ? 20.894 16.835 -37.392 1.00 45.91 200 THR A O 1
ATOM 1601 N N . ASN A 1 201 ? 22.677 15.867 -36.473 1.00 46.03 201 ASN A N 1
ATOM 1602 C CA . ASN A 1 201 ? 23.485 17.096 -36.537 1.00 46.03 201 ASN A CA 1
ATOM 1603 C C . ASN A 1 201 ? 24.774 16.908 -37.348 1.00 46.03 201 ASN A C 1
ATOM 1605 O O . ASN A 1 201 ? 25.864 16.832 -36.793 1.00 46.03 201 ASN A O 1
ATOM 1609 N N . ASP A 1 202 ? 24.645 16.913 -38.677 1.00 39.62 202 ASP A N 1
ATOM 1610 C CA . ASP A 1 202 ? 25.432 17.855 -39.479 1.00 39.62 202 ASP A CA 1
ATOM 1611 C C . ASP A 1 202 ? 24.682 18.217 -40.771 1.00 39.62 202 ASP A C 1
ATOM 1613 O O . ASP A 1 202 ? 24.156 17.361 -41.485 1.00 39.62 202 ASP A O 1
ATOM 1617 N N . GLY A 1 203 ? 24.552 19.517 -41.022 1.00 40.06 203 GLY A N 1
ATOM 1618 C CA . GLY A 1 203 ? 23.717 20.066 -42.084 1.00 40.06 203 GLY A CA 1
ATOM 1619 C C . GLY A 1 203 ? 24.389 20.041 -43.457 1.00 40.06 203 GLY A C 1
ATOM 1620 O O . GLY A 1 203 ? 25.598 20.185 -43.580 1.00 40.06 203 GLY A O 1
ATOM 1621 N N . SER A 1 204 ? 23.593 19.947 -44.522 1.00 37.38 204 SER A N 1
ATOM 1622 C CA . SER A 1 204 ? 23.332 21.078 -45.431 1.00 37.38 204 SER A CA 1
ATOM 1623 C C . SER A 1 204 ? 22.646 20.617 -46.725 1.00 37.38 204 SER A C 1
ATOM 1625 O O . SER A 1 204 ? 22.881 19.529 -47.247 1.00 37.38 204 SER A O 1
ATOM 1627 N N . GLN A 1 205 ? 21.775 21.488 -47.232 1.00 40.50 205 GLN A N 1
ATOM 1628 C CA . GLN A 1 205 ? 21.052 21.406 -48.501 1.00 40.50 205 GLN A CA 1
ATOM 1629 C C . GLN A 1 205 ? 21.963 21.109 -49.705 1.00 40.50 205 GLN A C 1
ATOM 1631 O O . GLN A 1 205 ? 22.993 21.755 -49.872 1.00 40.50 205 GLN A O 1
ATOM 1636 N N . SER A 1 206 ? 21.486 20.283 -50.644 1.00 34.28 206 SER A N 1
ATOM 1637 C CA . SER A 1 206 ? 21.080 20.722 -51.997 1.00 34.28 206 SER A CA 1
ATOM 1638 C C . SER A 1 206 ? 21.096 19.569 -53.013 1.00 34.28 206 SER A C 1
ATOM 1640 O O . SER A 1 206 ? 22.032 18.780 -53.058 1.00 34.28 206 SER A O 1
ATOM 1642 N N . GLY A 1 207 ? 20.093 19.557 -53.897 1.00 33.22 207 GLY A N 1
ATOM 1643 C CA . GLY A 1 207 ? 20.253 19.083 -55.276 1.00 33.22 207 GLY A CA 1
ATOM 1644 C C . GLY A 1 207 ? 19.949 17.610 -55.543 1.00 33.22 207 GLY A C 1
ATOM 1645 O O . GLY A 1 207 ? 20.676 16.713 -55.137 1.00 33.22 207 GLY A O 1
ATOM 1646 N N . GLY A 1 208 ? 18.875 17.363 -56.294 1.00 31.88 208 GLY A N 1
ATOM 1647 C CA . GLY A 1 208 ? 18.459 16.026 -56.698 1.00 31.88 208 GLY A CA 1
ATOM 1648 C C . GLY A 1 208 ? 19.350 15.340 -57.740 1.00 31.88 208 GLY A C 1
ATOM 1649 O O . GLY A 1 208 ? 20.171 15.954 -58.414 1.00 31.88 208 GLY A O 1
ATOM 1650 N N . GLY A 1 209 ? 19.052 14.056 -57.946 1.00 36.38 209 GLY A N 1
ATOM 1651 C CA . GLY A 1 209 ? 19.344 13.332 -59.181 1.00 36.38 209 GLY A CA 1
ATOM 1652 C C . GLY A 1 209 ? 20.570 12.409 -59.173 1.00 36.38 209 GLY A C 1
ATOM 1653 O O . GLY A 1 209 ? 21.699 12.844 -59.006 1.00 36.38 209 GLY A O 1
ATOM 1654 N N . LYS A 1 210 ? 20.294 11.153 -59.561 1.00 31.36 210 LYS A N 1
ATOM 1655 C CA . LYS A 1 210 ? 21.184 10.100 -60.099 1.00 31.36 210 LYS A CA 1
ATOM 1656 C C . LYS A 1 210 ? 21.986 9.220 -59.123 1.00 31.36 210 LYS A C 1
ATOM 1658 O O . LYS A 1 210 ? 23.022 9.580 -58.595 1.00 31.36 210 LYS A O 1
ATOM 1663 N N . SER A 1 211 ? 21.526 7.967 -59.074 1.00 40.28 211 SER A N 1
ATOM 1664 C CA . SER A 1 211 ? 22.281 6.734 -59.358 1.00 40.28 211 SER A CA 1
ATOM 1665 C C . SER A 1 211 ? 23.699 6.578 -58.778 1.00 40.28 211 SER A C 1
ATOM 1667 O O . SER A 1 211 ? 24.683 6.988 -59.381 1.00 40.28 211 SER A O 1
ATOM 1669 N N . ARG A 1 212 ? 23.750 5.807 -57.682 1.00 45.53 212 ARG A N 1
ATOM 1670 C CA . ARG A 1 212 ? 24.703 4.725 -57.362 1.00 45.53 212 ARG A CA 1
ATOM 1671 C C . ARG A 1 212 ? 26.206 5.025 -57.515 1.00 45.53 212 ARG A C 1
ATOM 1673 O O . ARG A 1 212 ? 26.786 4.671 -58.531 1.00 45.53 212 ARG A O 1
ATOM 1680 N N . THR A 1 213 ? 26.848 5.398 -56.403 1.00 31.36 213 THR A N 1
ATOM 1681 C CA . THR A 1 213 ? 28.156 4.850 -55.986 1.00 31.36 213 THR A CA 1
ATOM 1682 C C . THR A 1 213 ? 28.327 4.910 -54.465 1.00 31.36 213 THR A C 1
ATOM 1684 O O . THR A 1 213 ? 27.987 5.884 -53.810 1.00 31.36 213 THR A O 1
ATOM 1687 N N . THR A 1 214 ? 28.838 3.796 -53.952 1.00 46.56 214 THR A N 1
ATOM 1688 C CA . THR A 1 214 ? 29.438 3.500 -52.645 1.00 46.56 214 THR A CA 1
ATOM 1689 C C . THR A 1 214 ? 30.140 4.654 -51.920 1.00 46.56 214 THR A C 1
ATOM 1691 O O . THR A 1 214 ? 31.117 5.161 -52.452 1.00 46.56 214 THR A O 1
ATOM 1694 N N . THR A 1 215 ? 29.737 4.911 -50.669 1.00 39.75 215 THR A N 1
ATOM 1695 C CA . THR A 1 215 ? 30.603 5.143 -49.486 1.00 39.75 215 THR A CA 1
ATOM 1696 C C . THR A 1 215 ? 29.709 5.201 -48.244 1.00 39.75 215 THR A C 1
ATOM 1698 O O . THR A 1 215 ? 29.251 6.260 -47.832 1.00 39.75 215 THR A O 1
ATOM 1701 N N . THR A 1 216 ? 29.392 4.038 -47.671 1.00 37.31 216 THR A N 1
ATOM 1702 C CA . THR A 1 216 ? 28.783 3.957 -46.335 1.00 37.31 216 THR A CA 1
ATOM 1703 C C . THR A 1 216 ? 29.882 4.064 -45.289 1.00 37.31 216 THR A C 1
ATOM 1705 O O . THR A 1 216 ? 30.875 3.349 -45.396 1.00 37.31 216 THR A O 1
ATOM 1708 N N . ASN A 1 217 ? 29.681 4.921 -44.293 1.00 44.19 217 ASN A N 1
ATOM 1709 C CA . ASN A 1 217 ? 30.535 5.131 -43.125 1.00 44.19 217 ASN A CA 1
ATOM 1710 C C . ASN A 1 217 ? 30.987 3.799 -42.489 1.00 44.19 217 ASN A C 1
ATOM 1712 O O . ASN A 1 217 ? 30.242 3.138 -41.768 1.00 44.19 217 ASN A O 1
ATOM 1716 N N . ASP A 1 218 ? 32.225 3.387 -42.775 1.00 48.28 218 ASP A N 1
ATOM 1717 C CA . ASP A 1 218 ? 32.787 2.088 -42.371 1.00 48.28 218 ASP A CA 1
ATOM 1718 C C . ASP A 1 218 ? 33.122 1.998 -40.868 1.00 48.28 218 ASP A C 1
ATOM 1720 O O . ASP A 1 218 ? 33.428 0.916 -40.366 1.00 48.28 218 ASP A O 1
ATOM 1724 N N . TRP A 1 219 ? 33.052 3.107 -40.125 1.00 49.22 219 TRP A N 1
ATOM 1725 C CA . TRP A 1 219 ? 33.389 3.150 -38.698 1.00 49.22 219 TRP A CA 1
ATOM 1726 C C . TRP A 1 219 ? 32.252 2.678 -37.772 1.00 49.22 219 TRP A C 1
ATOM 1728 O O . TRP A 1 219 ? 32.506 2.286 -36.633 1.00 49.22 219 TRP A O 1
ATOM 1738 N N . GLU A 1 220 ? 31.009 2.606 -38.261 1.00 52.84 220 GLU A N 1
ATOM 1739 C CA . GLU A 1 220 ? 29.871 2.094 -37.481 1.00 52.84 220 GLU A CA 1
ATOM 1740 C C . GLU A 1 220 ? 29.677 0.582 -37.591 1.00 52.84 220 GLU A C 1
ATOM 1742 O O . GLU A 1 220 ? 28.950 -0.018 -36.791 1.00 52.84 220 GLU A O 1
ATOM 1747 N N . ARG A 1 221 ? 30.328 -0.083 -38.547 1.00 66.50 221 ARG A N 1
ATOM 1748 C CA . ARG A 1 221 ? 30.158 -1.523 -38.759 1.00 66.50 221 ARG A CA 1
ATOM 1749 C C . ARG A 1 221 ? 31.106 -2.320 -37.870 1.00 66.50 221 ARG A C 1
ATOM 1751 O O . ARG A 1 221 ? 32.304 -2.071 -37.788 1.00 66.50 221 ARG A O 1
ATOM 1758 N N . SER A 1 222 ? 30.564 -3.325 -37.180 1.00 80.19 222 SER A N 1
ATOM 1759 C CA . SER A 1 222 ? 31.389 -4.330 -36.502 1.00 80.19 222 SER A CA 1
ATOM 1760 C C . SER A 1 222 ? 32.282 -5.018 -37.533 1.00 80.19 222 SER A C 1
ATOM 1762 O O . SER A 1 222 ? 31.791 -5.410 -38.589 1.00 80.19 222 SER A O 1
ATOM 1764 N N . CYS A 1 223 ? 33.573 -5.190 -37.226 1.00 85.44 223 CYS A N 1
ATOM 1765 C CA . CYS A 1 223 ? 34.508 -5.810 -38.165 1.00 85.44 223 CYS A CA 1
ATOM 1766 C C . CYS A 1 223 ? 33.978 -7.183 -38.623 1.00 85.44 223 CYS A C 1
ATOM 1768 O O . CYS A 1 223 ? 33.732 -8.033 -37.766 1.00 85.44 223 CYS A O 1
ATOM 1770 N N . PRO A 1 224 ? 33.846 -7.461 -39.932 1.00 81.38 224 PRO A N 1
ATOM 1771 C CA . PRO A 1 224 ? 33.276 -8.718 -40.425 1.00 81.38 224 PRO A CA 1
ATOM 1772 C C . PRO A 1 224 ? 34.146 -9.947 -40.107 1.00 81.38 224 PRO A C 1
ATOM 1774 O O . PRO A 1 224 ? 33.695 -11.079 -40.251 1.00 81.38 224 PRO A O 1
ATOM 1777 N N . LYS A 1 225 ? 35.397 -9.742 -39.669 1.00 87.00 225 LYS A N 1
ATOM 1778 C CA . LYS A 1 225 ? 36.347 -10.812 -39.343 1.00 87.00 225 LYS A CA 1
ATOM 1779 C C . LYS A 1 225 ? 36.296 -11.238 -37.871 1.00 87.00 225 LYS A C 1
ATOM 1781 O O . LYS A 1 225 ? 36.208 -12.427 -37.588 1.00 87.00 225 LYS A O 1
ATOM 1786 N N . CYS A 1 226 ? 36.376 -10.282 -36.942 1.00 85.31 226 CYS A N 1
ATOM 1787 C CA . CYS A 1 226 ? 36.413 -10.544 -35.492 1.00 85.31 226 CYS A CA 1
ATOM 1788 C C . CYS A 1 226 ? 35.130 -10.104 -34.753 1.00 85.31 226 CYS A C 1
ATOM 1790 O O . CYS A 1 226 ? 34.992 -10.286 -33.537 1.00 85.31 226 CYS A O 1
ATOM 1792 N N . GLY A 1 227 ? 34.201 -9.458 -35.461 1.00 84.12 227 GLY A N 1
ATOM 1793 C CA . GLY A 1 227 ? 32.938 -8.931 -34.942 1.00 84.12 227 GLY A CA 1
ATOM 1794 C C . GLY A 1 227 ? 33.087 -7.850 -33.874 1.00 84.12 227 GLY A C 1
ATOM 1795 O O . GLY A 1 227 ? 32.150 -7.635 -33.104 1.00 84.12 227 GLY A O 1
ATOM 1796 N N . SER A 1 228 ? 34.266 -7.236 -33.723 1.00 85.44 228 SER A N 1
ATOM 1797 C CA . SER A 1 228 ? 34.550 -6.292 -32.639 1.00 85.44 228 SER A CA 1
ATOM 1798 C C . SER A 1 228 ? 34.747 -4.875 -33.139 1.00 85.44 228 SER A C 1
ATOM 1800 O O . SER A 1 228 ? 35.638 -4.621 -33.941 1.00 85.44 228 SER A O 1
ATOM 1802 N N . LYS A 1 229 ? 33.973 -3.942 -32.581 1.00 87.31 229 LYS A N 1
ATOM 1803 C CA . LYS A 1 229 ? 34.268 -2.506 -32.665 1.00 87.31 229 LYS A CA 1
ATOM 1804 C C . LYS A 1 229 ? 35.346 -2.114 -31.649 1.00 87.31 229 LYS A C 1
ATOM 1806 O O . LYS A 1 229 ? 36.354 -1.519 -31.994 1.00 87.31 229 LYS A O 1
ATOM 1811 N N . LYS A 1 230 ? 35.187 -2.574 -30.402 1.00 86.06 230 LYS A N 1
ATOM 1812 C CA . LYS A 1 230 ? 36.056 -2.234 -29.262 1.00 86.06 230 LYS A CA 1
ATOM 1813 C C . LYS A 1 230 ? 37.542 -2.532 -29.501 1.00 86.06 230 LYS A C 1
ATOM 1815 O O . LYS A 1 230 ? 38.372 -1.705 -29.156 1.00 86.06 230 LYS A O 1
ATOM 1820 N N . LEU A 1 231 ? 37.879 -3.679 -30.100 1.00 85.06 231 LEU A N 1
ATOM 1821 C CA . LEU A 1 231 ? 39.276 -4.036 -30.389 1.00 85.06 231 LEU A CA 1
ATOM 1822 C C . LEU A 1 231 ? 39.915 -3.094 -31.424 1.00 85.06 231 LEU A C 1
ATOM 1824 O O . LEU A 1 231 ? 41.070 -2.713 -31.280 1.00 85.06 231 LEU A O 1
ATOM 1828 N N . HIS A 1 232 ? 39.150 -2.701 -32.441 1.00 85.31 232 HIS A N 1
ATOM 1829 C CA . HIS A 1 232 ? 39.599 -1.801 -33.501 1.00 85.31 232 HIS A CA 1
ATOM 1830 C C . HIS A 1 232 ? 39.732 -0.356 -33.006 1.00 85.31 232 HIS A C 1
ATOM 1832 O O . HIS A 1 232 ? 40.712 0.301 -33.339 1.00 85.31 232 HIS A O 1
ATOM 1838 N N . ASN A 1 233 ? 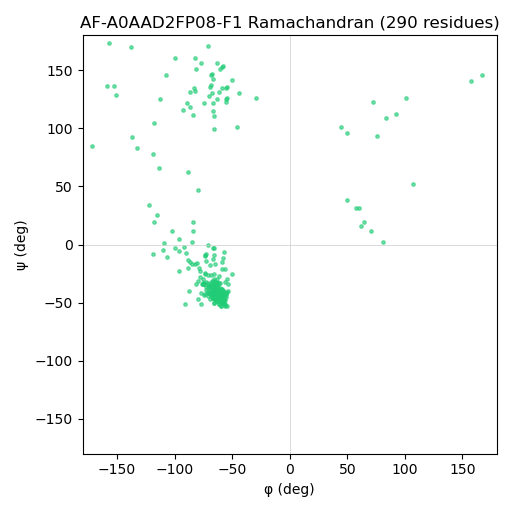38.834 0.086 -32.118 1.00 86.12 233 ASN A N 1
ATOM 1839 C CA . ASN A 1 233 ? 38.912 1.404 -31.478 1.00 86.12 233 ASN A CA 1
ATOM 1840 C C . ASN A 1 233 ? 40.146 1.532 -30.577 1.00 86.12 233 ASN A C 1
ATOM 1842 O O . ASN A 1 233 ? 40.823 2.552 -30.610 1.00 86.12 233 ASN A O 1
ATOM 1846 N N . ILE A 1 234 ? 40.459 0.489 -29.798 1.00 84.75 234 ILE A N 1
ATOM 1847 C CA . ILE A 1 234 ? 41.643 0.469 -28.925 1.00 84.75 234 ILE A CA 1
ATOM 1848 C C . ILE A 1 234 ? 42.941 0.551 -29.747 1.00 84.75 234 ILE A C 1
ATOM 1850 O O . ILE A 1 234 ? 43.891 1.200 -29.329 1.00 84.75 234 ILE A O 1
ATOM 1854 N N . LEU A 1 235 ? 42.973 -0.077 -30.924 1.00 83.56 235 LEU A N 1
ATOM 1855 C CA . LEU A 1 235 ? 44.140 -0.092 -31.812 1.00 83.56 235 LEU A CA 1
ATOM 1856 C C . LEU A 1 235 ? 44.149 1.041 -32.845 1.00 83.56 235 LEU A C 1
ATOM 1858 O O . LEU A 1 235 ? 45.081 1.105 -33.643 1.00 83.56 235 LEU A O 1
ATOM 1862 N N . GLN A 1 236 ? 43.109 1.880 -32.871 1.00 84.38 236 GLN A N 1
ATOM 1863 C CA . GLN A 1 236 ? 42.895 2.924 -33.879 1.00 84.38 236 GLN A CA 1
ATOM 1864 C C . GLN A 1 236 ? 43.033 2.405 -35.329 1.00 84.38 236 GLN A C 1
ATOM 1866 O O . GLN A 1 236 ? 43.577 3.076 -36.203 1.00 84.38 236 GLN A O 1
ATOM 1871 N N . LYS A 1 237 ? 42.544 1.183 -35.597 1.00 83.06 237 LYS A N 1
ATOM 1872 C CA . LYS A 1 237 ? 42.556 0.548 -36.930 1.00 83.06 237 LYS A CA 1
ATOM 1873 C C . LYS A 1 237 ? 41.153 0.523 -37.531 1.00 83.06 237 LYS A C 1
ATOM 1875 O O . LYS A 1 237 ? 40.179 0.311 -36.816 1.00 83.06 237 LYS A O 1
ATOM 1880 N N . GLY A 1 238 ? 41.049 0.656 -38.856 1.00 81.75 238 GLY A N 1
ATOM 1881 C CA . GLY A 1 238 ? 39.769 0.578 -39.573 1.00 81.75 238 GLY A CA 1
ATOM 1882 C C . GLY A 1 238 ? 39.042 -0.761 -39.373 1.00 81.75 238 GLY A C 1
ATOM 1883 O O . GLY A 1 238 ? 39.672 -1.790 -39.134 1.00 81.75 238 GLY A O 1
ATOM 1884 N N . HIS A 1 239 ? 37.710 -0.771 -39.483 1.00 82.69 239 HIS A N 1
ATOM 1885 C CA . HIS A 1 239 ? 36.859 -1.945 -39.214 1.00 82.69 239 HIS A CA 1
ATOM 1886 C C . HIS A 1 239 ? 36.736 -2.918 -40.400 1.00 82.69 239 HIS A C 1
ATOM 1888 O O . HIS A 1 239 ? 35.830 -3.750 -40.448 1.00 82.69 239 HIS A O 1
ATOM 1894 N N . THR A 1 240 ? 37.653 -2.859 -41.362 1.00 84.62 240 THR A N 1
ATOM 1895 C CA . THR A 1 240 ? 37.645 -3.739 -42.533 1.00 84.62 240 THR A CA 1
ATOM 1896 C C . THR A 1 240 ? 38.285 -5.096 -42.217 1.00 84.62 240 THR A C 1
ATOM 1898 O O . THR A 1 240 ? 39.028 -5.254 -41.245 1.00 84.62 240 THR A O 1
ATOM 1901 N N . ALA A 1 241 ? 37.996 -6.116 -43.034 1.00 80.31 241 ALA A N 1
ATOM 1902 C CA . ALA A 1 241 ? 38.600 -7.443 -42.872 1.00 80.31 241 ALA A CA 1
ATOM 1903 C C . ALA A 1 241 ? 40.131 -7.421 -43.058 1.00 80.31 241 ALA A C 1
ATOM 1905 O O . ALA A 1 241 ? 40.833 -8.175 -42.387 1.00 80.31 241 ALA A O 1
ATOM 1906 N N . SER A 1 242 ? 40.637 -6.543 -43.932 1.00 82.06 242 SER A N 1
ATOM 1907 C CA . SER A 1 242 ? 42.066 -6.374 -44.219 1.00 82.06 242 SER A CA 1
ATOM 1908 C C . SER A 1 242 ? 42.815 -5.624 -43.116 1.00 82.06 242 SER A C 1
ATOM 1910 O O . SER A 1 242 ? 43.960 -5.953 -42.833 1.00 82.06 242 SER A O 1
ATOM 1912 N N . ALA A 1 243 ? 42.165 -4.667 -42.447 1.00 82.19 243 ALA A N 1
ATOM 1913 C CA . ALA A 1 243 ? 42.740 -3.930 -41.320 1.00 82.19 243 ALA A CA 1
ATOM 1914 C C . ALA A 1 243 ? 42.575 -4.656 -39.969 1.00 82.19 243 ALA A C 1
ATOM 1916 O O . ALA A 1 243 ? 42.972 -4.135 -38.923 1.00 82.19 243 ALA A O 1
ATOM 1917 N N . CYS A 1 244 ? 41.980 -5.856 -39.966 1.00 86.94 244 CYS A N 1
ATOM 1918 C CA . CYS A 1 244 ? 41.768 -6.625 -38.750 1.00 86.94 244 CYS A CA 1
ATOM 1919 C C . CYS A 1 244 ? 43.096 -7.161 -38.198 1.00 86.94 244 CYS A C 1
ATOM 1921 O O . CYS A 1 244 ? 43.803 -7.863 -38.915 1.00 86.94 244 CYS A O 1
ATOM 1923 N N . PRO A 1 245 ? 43.412 -6.934 -36.910 1.00 85.88 245 PRO A N 1
ATOM 1924 C CA . PRO A 1 245 ? 44.615 -7.487 -36.280 1.00 85.88 245 PRO A CA 1
ATOM 1925 C C . PRO A 1 245 ? 44.603 -9.022 -36.176 1.00 85.88 245 PRO A C 1
ATOM 1927 O O . PRO A 1 245 ? 45.606 -9.613 -35.810 1.00 85.88 245 PRO A O 1
ATOM 1930 N N . LEU A 1 246 ? 43.468 -9.662 -36.473 1.00 88.81 246 LEU A N 1
ATOM 1931 C CA . LEU A 1 246 ? 43.288 -11.116 -36.488 1.00 88.81 246 LEU A CA 1
ATOM 1932 C C . LEU A 1 246 ? 42.968 -11.621 -37.907 1.00 88.81 246 LEU A C 1
ATOM 1934 O O . LEU A 1 246 ? 42.285 -12.634 -38.071 1.00 88.81 246 LEU A O 1
ATOM 1938 N N . SER A 1 247 ? 43.385 -10.879 -38.940 1.00 88.06 247 SER A N 1
ATOM 1939 C CA . SER A 1 247 ? 43.106 -11.192 -40.349 1.00 88.06 247 SER A CA 1
ATOM 1940 C C . SER A 1 247 ? 43.679 -12.548 -40.779 1.00 88.06 247 SER A C 1
ATOM 1942 O O . SER A 1 247 ? 43.021 -13.251 -41.551 1.00 88.06 247 SER A O 1
ATOM 1944 N N . GLU A 1 248 ? 44.823 -12.938 -40.210 1.00 86.69 248 GLU A N 1
ATOM 1945 C CA . GLU A 1 248 ? 45.552 -14.192 -40.466 1.00 86.69 248 GLU A CA 1
ATOM 1946 C C . GLU A 1 248 ? 44.830 -15.449 -39.952 1.00 86.69 248 GLU A C 1
ATOM 1948 O O . GLU A 1 248 ? 45.104 -16.562 -40.397 1.00 86.69 248 GLU A O 1
ATOM 1953 N N . HIS A 1 249 ? 43.859 -15.300 -39.049 1.00 86.25 249 HIS A N 1
ATOM 1954 C CA . HIS A 1 249 ? 43.119 -16.426 -38.481 1.00 86.25 249 HIS A CA 1
ATOM 1955 C C . HIS A 1 249 ? 41.760 -16.624 -39.162 1.00 86.25 249 HIS A C 1
ATOM 1957 O O . HIS A 1 249 ? 41.211 -15.721 -39.793 1.00 86.25 249 HIS A O 1
ATOM 1963 N N . SER A 1 250 ? 41.159 -17.811 -39.038 1.00 88.62 250 SER A N 1
ATOM 1964 C CA . SER A 1 250 ? 39.774 -18.021 -39.488 1.00 88.62 250 SER A CA 1
ATOM 1965 C C . SER A 1 250 ? 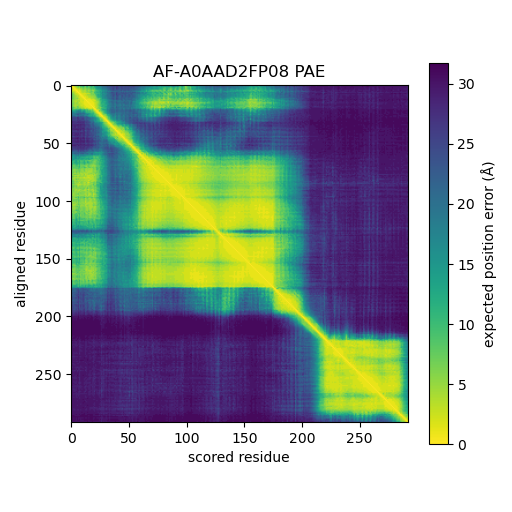38.802 -17.143 -38.686 1.00 88.62 250 SER A C 1
ATOM 1967 O O . SER A 1 250 ? 39.097 -16.750 -37.559 1.00 88.62 250 SER A O 1
ATOM 1969 N N . THR A 1 251 ? 37.625 -16.831 -39.234 1.00 85.06 251 THR A N 1
ATOM 1970 C CA . THR A 1 251 ? 36.612 -15.988 -38.559 1.00 85.06 251 THR A CA 1
ATOM 1971 C C . THR A 1 251 ? 36.226 -16.541 -37.183 1.00 85.06 251 THR A C 1
ATOM 1973 O O . THR A 1 251 ? 36.229 -15.814 -36.192 1.00 85.06 251 THR A O 1
ATOM 1976 N N . SER A 1 252 ? 35.983 -17.851 -37.088 1.00 79.94 252 SER A N 1
ATOM 1977 C CA . SER A 1 252 ? 35.658 -18.527 -35.823 1.00 79.94 252 SER A CA 1
ATOM 1978 C C . SER A 1 252 ? 36.790 -18.414 -34.788 1.00 79.94 252 SER A C 1
ATOM 1980 O O . SER A 1 252 ? 36.544 -18.100 -33.619 1.00 79.94 252 SER A O 1
ATOM 1982 N N . LYS A 1 253 ? 38.048 -18.585 -35.222 1.00 85.88 253 LYS A N 1
ATOM 1983 C CA . LYS A 1 253 ? 39.234 -18.434 -34.362 1.00 85.88 253 LYS A CA 1
ATOM 1984 C C . LYS A 1 253 ? 39.416 -16.975 -33.925 1.00 85.88 253 LYS A C 1
ATOM 1986 O O . LYS A 1 253 ? 39.563 -16.713 -32.732 1.00 85.88 253 LYS A O 1
ATOM 1991 N N . ALA A 1 254 ? 39.266 -16.020 -34.842 1.00 85.56 254 ALA A N 1
ATOM 1992 C CA . ALA A 1 254 ? 39.347 -14.587 -34.562 1.00 85.56 254 ALA A CA 1
ATOM 1993 C C . ALA A 1 254 ? 38.297 -14.117 -33.535 1.00 85.56 254 ALA A C 1
ATOM 1995 O O . ALA A 1 254 ? 38.611 -13.310 -32.659 1.00 85.56 254 ALA A O 1
ATOM 1996 N N . HIS A 1 255 ? 37.070 -14.650 -33.569 1.00 84.50 255 HIS A N 1
ATOM 1997 C CA . HIS A 1 255 ? 36.038 -14.352 -32.567 1.00 84.50 255 HIS A CA 1
ATOM 1998 C C . HIS A 1 255 ? 36.426 -14.810 -31.149 1.00 84.50 255 HIS A C 1
ATOM 2000 O O . HIS A 1 255 ? 36.277 -14.053 -30.178 1.00 84.50 255 HIS A O 1
ATOM 2006 N N . LYS A 1 256 ? 36.950 -16.036 -31.021 1.00 84.75 256 LYS A N 1
ATOM 2007 C CA . LYS A 1 256 ? 37.395 -16.597 -29.734 1.00 84.75 256 LYS A CA 1
ATOM 2008 C C . LYS A 1 256 ? 38.608 -15.841 -29.187 1.00 84.75 256 LYS A C 1
ATOM 2010 O O . LYS A 1 256 ? 38.592 -15.411 -28.032 1.00 84.75 256 LYS A O 1
ATOM 2015 N N . MET A 1 257 ? 39.603 -15.585 -30.035 1.00 86.19 257 MET A N 1
ATOM 2016 C CA . MET A 1 257 ? 40.801 -14.820 -29.676 1.00 86.19 257 MET A CA 1
ATOM 2017 C C . MET A 1 257 ? 40.457 -13.398 -29.237 1.00 86.19 257 MET A C 1
ATOM 2019 O O . MET A 1 257 ? 40.891 -12.968 -28.172 1.00 86.19 257 MET A O 1
ATOM 2023 N N . ARG A 1 258 ? 39.583 -12.695 -29.971 1.00 88.94 258 ARG A N 1
ATOM 2024 C CA . ARG A 1 258 ? 39.091 -11.357 -29.594 1.00 88.94 258 ARG A CA 1
ATOM 2025 C C . ARG A 1 258 ? 38.500 -11.333 -28.186 1.00 88.94 258 ARG A C 1
ATOM 2027 O O . ARG A 1 258 ? 38.723 -10.384 -27.436 1.00 88.94 258 ARG A O 1
ATOM 2034 N N . THR A 1 259 ? 37.758 -12.369 -27.806 1.00 85.12 259 THR A N 1
ATOM 2035 C CA . THR A 1 259 ? 37.165 -12.459 -26.465 1.00 85.12 259 THR A CA 1
ATOM 2036 C C . THR A 1 259 ? 38.242 -12.601 -25.387 1.00 85.12 259 THR A C 1
ATOM 2038 O O . THR A 1 259 ? 38.158 -11.947 -24.348 1.00 85.12 259 THR A O 1
ATOM 2041 N N . LYS A 1 260 ? 39.282 -13.404 -25.647 1.00 86.44 260 LYS A N 1
ATOM 2042 C CA . LYS A 1 260 ? 40.430 -13.585 -24.745 1.00 86.44 260 LYS A CA 1
ATOM 2043 C C . LYS A 1 260 ? 41.257 -12.296 -24.620 1.00 86.44 260 LYS A C 1
ATOM 2045 O O . LYS A 1 260 ? 41.501 -11.856 -23.501 1.00 86.44 260 LYS A O 1
ATOM 2050 N N . ILE A 1 261 ? 41.560 -11.631 -25.738 1.00 87.75 261 ILE A N 1
ATOM 2051 C CA . ILE A 1 261 ? 42.301 -10.356 -25.791 1.00 87.75 261 ILE A CA 1
ATOM 2052 C C . ILE A 1 261 ? 41.588 -9.264 -24.982 1.00 87.75 261 ILE A C 1
ATOM 2054 O O . ILE A 1 261 ? 42.188 -8.643 -24.107 1.00 87.75 261 ILE A O 1
ATOM 2058 N N . LEU A 1 262 ? 40.281 -9.064 -25.204 1.00 86.06 262 LEU A N 1
ATOM 2059 C CA . LEU A 1 262 ? 39.518 -8.039 -24.481 1.00 86.06 262 LEU A CA 1
ATOM 2060 C C . LEU A 1 262 ? 39.402 -8.342 -22.979 1.00 86.06 262 LEU A C 1
ATOM 2062 O O . LEU A 1 262 ? 39.377 -7.407 -22.180 1.00 86.06 262 LEU A O 1
ATOM 2066 N N . ARG A 1 263 ? 39.351 -9.620 -22.575 1.00 87.25 263 ARG A N 1
ATOM 2067 C CA . ARG A 1 263 ? 39.358 -10.012 -21.154 1.00 87.25 263 ARG A CA 1
ATOM 2068 C C . ARG A 1 263 ? 40.696 -9.702 -20.487 1.00 87.25 263 ARG A C 1
ATOM 2070 O O . ARG A 1 263 ? 40.685 -9.147 -19.393 1.00 87.25 263 ARG A O 1
ATOM 2077 N N . VAL A 1 264 ? 41.817 -10.025 -21.135 1.00 84.69 264 VAL A N 1
ATOM 2078 C CA . VAL A 1 264 ? 43.163 -9.740 -20.604 1.00 84.69 264 VAL A CA 1
ATOM 2079 C C . VAL A 1 264 ? 43.377 -8.231 -20.482 1.00 84.69 264 VAL A C 1
ATOM 2081 O O . VAL A 1 264 ? 43.710 -7.761 -19.401 1.00 84.69 264 VAL A O 1
ATOM 2084 N N . HIS A 1 265 ? 43.047 -7.462 -21.522 1.00 85.94 265 HIS A N 1
ATOM 2085 C CA . HIS A 1 265 ? 43.159 -5.999 -21.501 1.00 85.94 265 HIS A CA 1
ATOM 2086 C C . HIS A 1 265 ? 42.231 -5.327 -20.470 1.00 85.94 265 HIS A C 1
ATOM 2088 O O . HIS A 1 265 ? 42.552 -4.288 -19.905 1.00 85.94 265 HIS A O 1
ATOM 2094 N N . THR A 1 266 ? 41.049 -5.896 -20.206 1.00 86.00 266 THR A N 1
ATOM 2095 C CA . THR A 1 266 ? 40.145 -5.342 -19.178 1.00 86.00 266 THR A CA 1
ATOM 2096 C C . THR A 1 266 ? 40.668 -5.605 -17.763 1.00 86.00 266 THR A C 1
ATOM 2098 O O . THR A 1 266 ? 40.447 -4.775 -16.884 1.00 86.00 266 THR A O 1
ATOM 2101 N N . LYS A 1 267 ? 41.361 -6.733 -17.543 1.00 84.81 267 LYS A N 1
ATOM 2102 C CA . LYS A 1 267 ? 41.991 -7.069 -16.257 1.00 84.81 267 LYS A CA 1
ATOM 2103 C C . LYS A 1 267 ? 43.279 -6.284 -16.010 1.00 84.81 267 LYS A C 1
ATOM 2105 O O . LYS A 1 267 ? 43.554 -5.947 -14.866 1.00 84.81 267 LYS A O 1
ATOM 2110 N N . ASP A 1 268 ? 44.035 -5.991 -17.063 1.00 83.94 268 ASP A N 1
ATOM 2111 C CA . ASP A 1 268 ? 45.290 -5.252 -16.985 1.00 83.94 268 ASP A CA 1
ATOM 2112 C C . ASP A 1 268 ? 45.374 -4.223 -18.119 1.00 83.94 268 ASP A C 1
ATOM 2114 O O . ASP A 1 268 ? 45.805 -4.521 -19.233 1.00 83.94 268 ASP A O 1
ATOM 2118 N N . LYS A 1 269 ? 44.928 -2.997 -17.820 1.00 82.69 269 LYS A N 1
ATOM 2119 C CA . LYS A 1 269 ? 44.920 -1.870 -18.767 1.00 82.69 269 LYS A CA 1
ATOM 2120 C C . LYS A 1 269 ? 46.318 -1.302 -19.043 1.00 82.69 269 LYS A C 1
ATOM 2122 O O . LYS A 1 269 ? 46.439 -0.423 -19.889 1.00 82.69 269 LYS A O 1
ATOM 2127 N N . SER A 1 270 ? 47.342 -1.743 -18.306 1.00 79.75 270 SER A N 1
ATOM 2128 C CA . SER A 1 270 ? 48.719 -1.251 -18.450 1.00 79.75 270 SER A CA 1
ATOM 2129 C C . SER A 1 270 ? 49.515 -1.995 -19.526 1.00 79.75 270 SER A C 1
ATOM 2131 O O . SER A 1 270 ? 50.549 -1.508 -19.977 1.00 79.75 270 SER A O 1
ATOM 2133 N N . LYS A 1 271 ? 49.022 -3.159 -19.969 1.00 82.12 271 LYS A N 1
ATOM 2134 C CA . LYS A 1 271 ? 49.653 -3.973 -21.010 1.00 82.12 271 LYS A CA 1
ATOM 2135 C C . LYS A 1 271 ? 49.278 -3.496 -22.408 1.00 82.12 271 LYS A C 1
ATOM 2137 O O . LYS A 1 271 ? 48.101 -3.301 -22.711 1.00 82.12 271 LYS A O 1
ATOM 2142 N N . ASP A 1 272 ? 50.284 -3.394 -23.276 1.00 87.19 272 ASP A N 1
ATOM 2143 C CA . ASP A 1 272 ? 50.083 -3.074 -24.688 1.00 87.19 272 ASP A CA 1
ATOM 2144 C C . ASP A 1 272 ? 49.236 -4.150 -25.385 1.00 87.19 272 ASP A C 1
ATOM 2146 O O . ASP A 1 272 ? 49.477 -5.356 -25.286 1.00 87.19 272 ASP A O 1
ATOM 2150 N N . VAL A 1 273 ? 48.225 -3.695 -26.117 1.00 85.56 273 VAL A N 1
ATOM 2151 C CA . VAL A 1 273 ? 47.223 -4.542 -26.770 1.00 85.56 273 VAL A CA 1
ATOM 2152 C C . VAL A 1 273 ? 47.855 -5.358 -27.891 1.00 85.56 273 VAL A C 1
ATOM 2154 O O . VAL A 1 273 ? 47.441 -6.497 -28.109 1.00 85.56 273 VAL A O 1
ATOM 2157 N N . ASN A 1 274 ? 48.872 -4.821 -28.574 1.00 85.19 274 ASN A N 1
ATOM 2158 C CA . ASN A 1 274 ? 49.594 -5.568 -29.606 1.00 85.19 274 ASN A CA 1
ATOM 2159 C C . ASN A 1 274 ? 50.382 -6.736 -29.001 1.00 85.19 274 ASN A C 1
ATOM 2161 O O . ASN A 1 274 ? 50.381 -7.826 -29.573 1.00 85.19 274 ASN A O 1
ATOM 2165 N N . GLN A 1 275 ? 50.968 -6.545 -27.815 1.00 85.12 275 GLN A N 1
ATOM 2166 C CA . GLN A 1 275 ? 51.635 -7.622 -27.085 1.00 85.12 275 GLN A CA 1
ATOM 2167 C C . GLN A 1 275 ? 50.637 -8.700 -26.639 1.00 85.12 275 GLN A C 1
ATOM 2169 O O . GLN A 1 275 ? 50.873 -9.880 -26.870 1.00 85.12 275 GLN A O 1
ATOM 2174 N N . ILE A 1 276 ? 49.465 -8.312 -26.117 1.00 86.94 276 ILE A N 1
ATOM 2175 C CA . ILE A 1 276 ? 48.399 -9.265 -25.749 1.00 86.94 276 ILE A CA 1
ATOM 2176 C C . ILE A 1 276 ? 47.929 -10.076 -26.966 1.00 86.94 276 ILE A C 1
ATOM 2178 O O . ILE A 1 276 ? 47.648 -11.266 -26.842 1.00 86.94 276 ILE A O 1
ATOM 2182 N N . ILE A 1 277 ? 47.807 -9.446 -28.140 1.00 87.56 277 ILE A N 1
ATOM 2183 C CA . ILE A 1 277 ? 47.432 -10.143 -29.378 1.00 87.56 277 ILE A CA 1
ATOM 2184 C C . ILE A 1 277 ? 48.481 -11.194 -29.729 1.00 87.56 277 ILE A C 1
ATOM 2186 O O . ILE A 1 277 ? 48.106 -12.335 -29.982 1.00 87.56 277 ILE A O 1
ATOM 2190 N N . LYS A 1 278 ? 49.767 -10.831 -29.683 1.00 85.94 278 LYS A N 1
ATOM 2191 C CA . LYS A 1 278 ? 50.876 -11.744 -29.966 1.00 85.94 278 LYS A CA 1
ATOM 2192 C C . LYS A 1 278 ? 50.896 -12.933 -28.998 1.00 85.94 278 LYS A C 1
ATOM 2194 O O . LYS A 1 278 ? 50.874 -14.071 -29.454 1.00 85.94 278 LYS A O 1
ATOM 2199 N N . ASP A 1 279 ? 50.790 -12.680 -27.693 1.00 86.44 279 ASP A N 1
ATOM 2200 C CA . ASP A 1 279 ? 50.755 -13.727 -26.660 1.00 86.44 279 ASP A CA 1
ATOM 2201 C C . ASP A 1 279 ? 49.545 -14.669 -26.842 1.00 86.44 279 ASP A C 1
ATOM 2203 O O . ASP A 1 279 ? 49.622 -15.890 -26.670 1.00 86.44 279 ASP A O 1
ATOM 2207 N N . VAL A 1 280 ? 48.382 -14.111 -27.201 1.00 86.06 280 VAL A N 1
ATOM 2208 C CA . VAL A 1 280 ? 47.166 -14.897 -27.452 1.00 86.06 280 VAL A CA 1
ATOM 2209 C C . VAL A 1 280 ? 47.266 -15.698 -28.750 1.00 86.06 280 VAL A C 1
ATOM 2211 O O . VAL A 1 280 ? 46.711 -16.793 -28.790 1.00 86.06 280 VAL A O 1
ATOM 2214 N N . SER A 1 281 ? 47.952 -15.199 -29.781 1.00 84.12 281 SER A N 1
ATOM 2215 C CA . SER A 1 281 ? 48.217 -15.940 -31.021 1.00 84.12 281 SER A CA 1
ATOM 2216 C C . SER A 1 281 ? 49.194 -17.094 -30.795 1.00 84.12 281 SER A C 1
ATOM 2218 O O . SER A 1 281 ? 48.885 -18.223 -31.164 1.00 84.12 281 SER A O 1
ATOM 2220 N N . GLU A 1 282 ? 50.307 -16.850 -30.099 1.00 83.12 282 GLU A N 1
ATOM 2221 C CA . GLU A 1 282 ? 51.337 -17.860 -29.812 1.00 83.12 282 GLU A CA 1
ATOM 2222 C C . GLU A 1 282 ? 50.805 -19.007 -28.935 1.00 83.12 282 GLU A C 1
ATOM 2224 O O . GLU A 1 282 ? 51.074 -20.178 -29.205 1.00 83.12 282 GLU A O 1
ATOM 2229 N N . THR A 1 283 ? 49.967 -18.694 -27.939 1.00 80.25 283 THR A N 1
ATOM 2230 C CA . THR A 1 283 ? 49.316 -19.707 -27.081 1.00 80.25 283 THR A CA 1
ATOM 2231 C C . THR A 1 283 ? 48.189 -20.480 -27.767 1.00 80.25 283 THR A C 1
ATOM 2233 O O . THR A 1 283 ? 47.665 -21.430 -27.190 1.00 80.25 283 THR A O 1
ATOM 2236 N N . TRP A 1 284 ? 47.758 -20.064 -28.962 1.00 75.00 284 TRP A N 1
ATOM 2237 C CA . TRP A 1 284 ? 46.691 -20.738 -29.708 1.00 75.00 284 TRP A CA 1
ATOM 2238 C C . TRP A 1 284 ? 47.224 -21.729 -30.746 1.00 75.00 284 TRP A C 1
ATOM 2240 O O . TRP A 1 284 ? 46.484 -22.616 -31.168 1.00 75.00 284 TRP A O 1
ATOM 2250 N N . ASP A 1 285 ? 48.471 -21.554 -31.182 1.00 66.38 285 ASP A N 1
ATOM 2251 C CA . ASP A 1 285 ? 49.132 -22.417 -32.169 1.00 66.38 285 ASP A CA 1
ATOM 2252 C C . ASP A 1 285 ? 50.008 -23.500 -31.520 1.00 66.38 285 ASP A C 1
ATOM 2254 O O . ASP A 1 285 ? 50.489 -24.400 -32.207 1.00 66.38 285 ASP A O 1
ATOM 2258 N N . THR A 1 286 ? 50.166 -23.469 -30.194 1.00 60.25 286 THR A N 1
ATOM 2259 C CA . THR A 1 286 ? 50.742 -24.580 -29.433 1.00 60.25 286 THR A CA 1
ATOM 2260 C C . THR A 1 286 ? 49.703 -25.704 -29.330 1.00 60.25 286 THR A C 1
ATOM 2262 O O . THR A 1 286 ? 48.605 -25.459 -28.821 1.00 60.25 286 THR A O 1
ATOM 2265 N N . PRO A 1 287 ? 49.993 -26.932 -29.802 1.00 48.66 287 PRO A N 1
ATOM 2266 C CA . PRO A 1 287 ? 49.141 -28.081 -29.523 1.00 48.66 287 PRO A CA 1
ATOM 2267 C C . PRO A 1 287 ? 48.986 -28.209 -28.006 1.00 48.66 287 PRO A C 1
ATOM 2269 O O . PRO A 1 287 ? 49.986 -28.246 -27.291 1.00 48.66 287 PRO A O 1
ATOM 2272 N N . GLN A 1 288 ? 47.750 -28.239 -27.505 1.00 47.78 288 GLN A N 1
ATOM 2273 C CA . GLN A 1 288 ? 47.519 -28.648 -26.123 1.00 47.78 288 GLN A CA 1
ATOM 2274 C C . GLN A 1 288 ? 47.907 -30.126 -26.023 1.00 47.78 288 GLN A C 1
ATOM 2276 O O . GLN A 1 288 ? 47.148 -30.998 -26.443 1.00 47.78 288 GLN A O 1
ATOM 2281 N N . GLU A 1 289 ? 49.109 -30.407 -25.527 1.00 45.69 289 GLU A N 1
ATOM 2282 C CA . GL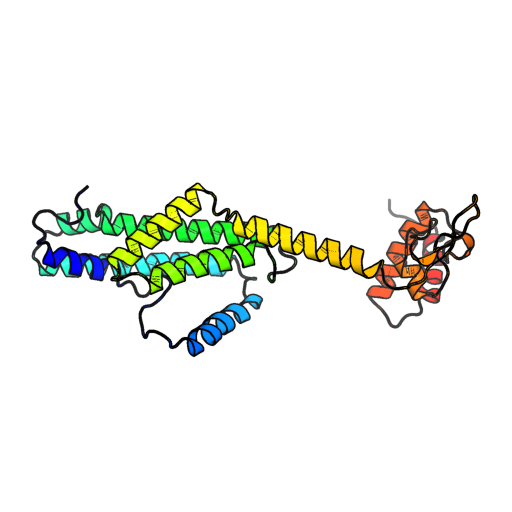U A 1 289 ? 49.454 -31.740 -25.051 1.00 45.69 289 GLU A CA 1
ATOM 2283 C C . GLU A 1 289 ? 48.595 -32.038 -23.812 1.00 45.69 289 GLU A C 1
ATOM 2285 O O . GLU A 1 289 ? 48.771 -31.414 -22.770 1.00 45.69 289 GLU A O 1
ATOM 2290 N N . GLY A 1 290 ? 47.656 -32.976 -23.964 1.00 49.53 290 GLY A N 1
ATOM 2291 C CA . GLY A 1 290 ? 47.095 -33.793 -22.885 1.00 49.53 290 GLY A CA 1
ATOM 2292 C C . GLY A 1 290 ? 46.087 -33.135 -21.939 1.00 49.53 290 GLY A C 1
ATOM 2293 O O . GLY A 1 290 ? 46.458 -32.651 -20.877 1.00 49.53 290 GLY A O 1
ATOM 2294 N N . GLU A 1 291 ? 44.800 -33.275 -22.254 1.00 40.31 291 GLU A N 1
ATOM 2295 C CA . GLU A 1 291 ? 43.759 -33.540 -21.249 1.00 40.31 291 GLU A CA 1
ATOM 2296 C C . GLU A 1 291 ? 42.891 -34.689 -21.797 1.00 40.31 291 GLU A C 1
ATOM 2298 O O . GLU A 1 291 ? 41.878 -34.452 -22.456 1.00 40.31 291 GLU A O 1
ATOM 2303 N N . ASP A 1 292 ? 43.375 -35.920 -21.590 1.00 38.50 292 ASP A N 1
ATOM 2304 C CA . ASP A 1 292 ? 42.544 -37.126 -21.434 1.00 38.50 292 ASP A CA 1
ATOM 2305 C C . ASP A 1 292 ? 42.267 -37.325 -19.934 1.00 38.50 292 ASP A C 1
ATOM 2307 O O . ASP A 1 292 ? 43.217 -37.121 -19.134 1.00 38.50 292 ASP A O 1
#

Organism: NCBI:txid2856

Mean predicted aligned error: 19.32 Å

Foldseek 3Di:
DDQDFPPDDPVLSVVLLCLLQVFCLDPDDPDDDDDPVVVVVVVVVVVVCVVVCVCVPVVVVVLVVSVVSRLVSSLVSLLVSCVVVVDDPVSSVCCSVPNPSNVLVVLLVVLVVLLVVLLVVQCVVVVPDLPPGLSVLLCVVLVVVLVVLVVPAPDSVSSSVSSSVVSVVCVVVVVDDVVSVVSNVVVVVVVVVVVVVVVPPDDDDDDDDDDDDDDDDQLPAQQPQQSDSPLCVLVVFTSYLVRDPCVVDHSVLSPVLVVQLVVVCVVPVPDDSNVSSVVSVVVVPDPPPDDD

Sequence (292 aa):
MALGPEGLHSRDFTELMVAAVDVPALPGKWKGSPSGHQLEETVLSRLDASQEWGRSAEIGWGLDKAKTSAFGNMSLYIEAFMAKRNYLDDKIDDYCNQGAVVRLVYKTYGYYNQLLGKLRELHYKHFQRWEGSPAAALLDHHSEKLLFIRCNSVNRTAHLLRSYTYLRDAAADGFSANEVIESLWERVSEIHQEIESTDTNDGSQSGGGKSRTTTTNDWERSCPKCGSKKLHNILQKGHTASACPLSEHSTSKAHKMRTKILRVHTKDKSKDVNQIIKDVSETWDTPQEGED